Protein AF-A0A9X4KXX1-F1 (afdb_monomer_lite)

Secondary structure (DSSP, 8-state):
-HHHHHHHHHHHHHHHHHHHHHH-GGGS-HHHHHHHHHHTTT--S-HHHHHHHHHHHHHHHHHHHHHS-HHHHHHHHHHIIIIIHHHHHHTTSS-HHHHHHHHHHHHHHTT---HHHHHHHHHHHHHHHHHHHHHHHHHHHHHHHHHHHHHHHPEETTEETTGGGSGGGHHHHHHHTT-----------------

Radius of gyration: 22.32 Å; chains: 1; bounding box: 77×46×54 Å

pLDDT: mean 79.3, std 18.2, range [36.34, 95.75]

Sequence (195 aa):
MLRLVGLFITLTLPGFWVAVSTFNVDQIPFPLMATIVVSRIGLPISTAIEMFLMLFMFELFREAGVRLPRAVGQTVAVVGGIIVGDAAIRAGLTSPTMLVVSAVTYVTSFTLVNQTLLGSVNLLRFVVLLFSTALGMFGFFIGVFSILLYMVSLRSFGEPYLKPAAPYEARRARGAFLKFPYTDRRSKGSPKRGG

Structure (mmCIF, N/CA/C/O backbone):
data_AF-A0A9X4KXX1-F1
#
_entry.id   AF-A0A9X4KXX1-F1
#
loop_
_atom_site.group_PDB
_atom_site.id
_atom_site.type_symbol
_atom_site.label_atom_id
_atom_site.label_alt_id
_atom_site.label_comp_id
_atom_site.label_asym_id
_atom_site.label_entity_id
_atom_site.label_seq_id
_atom_site.pdbx_PDB_ins_code
_atom_site.Cartn_x
_atom_site.Cartn_y
_atom_site.Cartn_z
_atom_site.occupancy
_atom_site.B_iso_or_equiv
_atom_site.auth_seq_id
_atom_site.auth_comp_id
_atom_site.auth_asym_id
_atom_site.auth_atom_id
_atom_site.pdbx_PDB_model_num
ATOM 1 N N . MET A 1 1 ? -22.271 3.308 3.034 1.00 67.94 1 MET A N 1
ATOM 2 C CA . MET A 1 1 ? -21.854 2.759 1.724 1.00 67.94 1 MET A CA 1
ATOM 3 C C . MET A 1 1 ? -20.381 3.028 1.440 1.00 67.94 1 MET A C 1
ATOM 5 O O . MET A 1 1 ? -19.635 2.062 1.400 1.00 67.94 1 MET A O 1
ATOM 9 N N . LEU A 1 2 ? -19.927 4.290 1.377 1.00 77.12 2 LEU A N 1
ATOM 10 C CA . LEU A 1 2 ? -18.506 4.623 1.142 1.00 77.12 2 LEU A CA 1
ATOM 11 C C . LEU A 1 2 ? -17.524 3.923 2.099 1.00 77.12 2 LEU A C 1
ATOM 13 O O . LEU A 1 2 ? -16.498 3.433 1.655 1.00 77.12 2 LEU A O 1
ATOM 17 N N . ARG A 1 3 ? -17.870 3.787 3.388 1.00 81.12 3 ARG A N 1
ATOM 18 C CA . ARG A 1 3 ? -17.038 3.062 4.371 1.00 81.12 3 ARG A CA 1
ATOM 19 C C . ARG A 1 3 ? -16.870 1.569 4.061 1.00 81.12 3 ARG A C 1
ATOM 21 O O . ARG A 1 3 ? -15.806 1.022 4.303 1.00 81.12 3 ARG A O 1
ATOM 28 N N . LEU A 1 4 ? -17.912 0.912 3.541 1.00 80.50 4 LEU A N 1
ATOM 29 C CA . LEU A 1 4 ? -17.862 -0.518 3.206 1.00 80.50 4 LEU A CA 1
ATOM 30 C C . LEU A 1 4 ? -16.997 -0.745 1.961 1.00 80.50 4 LEU A C 1
ATOM 32 O O . LEU A 1 4 ? -16.163 -1.641 1.946 1.00 80.50 4 LEU A O 1
ATOM 36 N N . VAL A 1 5 ? -17.166 0.115 0.953 1.00 85.88 5 VAL A N 1
ATOM 37 C CA . VAL A 1 5 ? -16.338 0.109 -0.260 1.00 85.88 5 VAL A CA 1
ATOM 38 C C . VAL A 1 5 ? -14.881 0.415 0.087 1.00 85.88 5 VAL A C 1
ATOM 40 O O . VAL A 1 5 ? -13.990 -0.306 -0.344 1.00 85.88 5 VAL A O 1
ATOM 43 N N . GLY A 1 6 ? -14.638 1.427 0.926 1.00 88.06 6 GLY A N 1
ATOM 44 C CA . GLY A 1 6 ? -13.302 1.775 1.405 1.00 88.06 6 GLY A CA 1
ATOM 45 C C . GLY A 1 6 ? -12.625 0.617 2.136 1.00 88.06 6 GLY A C 1
ATOM 46 O O . GLY A 1 6 ? -11.490 0.292 1.812 1.00 88.06 6 GLY A O 1
ATOM 47 N N . LEU A 1 7 ? -13.342 -0.062 3.040 1.00 87.69 7 LEU A N 1
ATOM 48 C CA . LEU A 1 7 ? -12.848 -1.252 3.740 1.00 87.69 7 LEU A CA 1
ATOM 49 C C . LEU A 1 7 ? -12.494 -2.391 2.772 1.00 87.69 7 LEU A C 1
ATOM 51 O O . LEU A 1 7 ? -11.425 -2.984 2.899 1.00 87.69 7 LEU A O 1
ATOM 55 N N . PHE A 1 8 ? -13.351 -2.664 1.785 1.00 89.19 8 PHE A N 1
ATOM 56 C CA . PHE A 1 8 ? -13.090 -3.691 0.776 1.00 89.19 8 PHE A CA 1
ATOM 57 C C . PHE A 1 8 ? -11.840 -3.375 -0.056 1.00 89.19 8 PHE A C 1
ATOM 59 O O . PHE A 1 8 ? -10.965 -4.230 -0.195 1.00 89.19 8 PHE A O 1
ATOM 66 N N . ILE A 1 9 ? -11.717 -2.141 -0.558 1.00 92.38 9 ILE A N 1
ATOM 67 C CA . ILE A 1 9 ? -10.564 -1.702 -1.359 1.00 92.38 9 ILE A CA 1
ATOM 68 C C . ILE A 1 9 ? -9.280 -1.778 -0.530 1.00 92.38 9 ILE A C 1
ATOM 70 O O . ILE A 1 9 ? -8.305 -2.377 -0.963 1.00 92.38 9 ILE A O 1
ATOM 74 N N . THR A 1 10 ? -9.293 -1.233 0.685 1.00 93.00 10 THR A N 1
ATOM 75 C CA . THR A 1 10 ? -8.138 -1.234 1.591 1.00 93.00 10 THR A CA 1
ATOM 76 C C . THR A 1 10 ? -7.585 -2.640 1.851 1.00 93.00 10 THR A C 1
ATOM 78 O O . THR A 1 10 ? -6.370 -2.815 1.914 1.00 93.00 10 THR A O 1
ATOM 81 N N . LEU A 1 11 ? -8.457 -3.640 2.011 1.00 92.25 11 LEU A N 1
ATOM 82 C CA . LEU A 1 11 ? -8.054 -5.019 2.306 1.00 92.25 11 LEU A CA 1
ATOM 83 C C . LEU A 1 11 ? -7.547 -5.760 1.068 1.00 92.25 11 LEU A C 1
ATOM 85 O O . LEU A 1 11 ? -6.581 -6.514 1.156 1.00 92.25 11 LEU A O 1
ATOM 89 N N . THR A 1 12 ? -8.220 -5.578 -0.068 1.00 93.44 12 THR A N 1
ATOM 90 C CA . THR A 1 12 ? -8.039 -6.439 -1.244 1.00 93.44 12 THR A CA 1
ATOM 91 C C . THR A 1 12 ? -7.069 -5.867 -2.268 1.00 93.44 12 THR A C 1
ATOM 93 O O . THR A 1 12 ? -6.284 -6.621 -2.838 1.00 93.44 12 THR A O 1
ATOM 96 N N . LEU A 1 13 ? -7.072 -4.548 -2.474 1.00 95.25 13 LEU A N 1
ATOM 97 C CA . LEU A 1 13 ? -6.327 -3.889 -3.543 1.00 95.25 13 LEU A CA 1
ATOM 98 C C . LEU A 1 13 ? -4.816 -4.203 -3.556 1.00 95.25 13 LEU A C 1
ATOM 100 O O . LEU A 1 13 ? -4.315 -4.531 -4.630 1.00 95.25 13 LEU A O 1
ATOM 104 N N . PRO A 1 14 ? -4.073 -4.165 -2.430 1.00 95.50 14 PRO A N 1
ATOM 105 C CA . PRO A 1 14 ? -2.631 -4.405 -2.470 1.00 95.50 14 PRO A CA 1
ATOM 106 C C . PRO A 1 14 ? -2.284 -5.863 -2.792 1.00 95.50 14 PRO A C 1
ATOM 108 O O . PRO A 1 14 ? -1.388 -6.116 -3.595 1.00 95.50 14 PRO A O 1
ATOM 111 N N . GLY A 1 15 ? -3.007 -6.825 -2.207 1.00 94.75 15 GLY A N 1
ATOM 112 C CA . GLY A 1 15 ? -2.810 -8.246 -2.500 1.00 94.75 15 GLY A CA 1
ATOM 113 C C . GLY A 1 15 ? -3.200 -8.592 -3.936 1.00 94.75 15 GLY A C 1
ATOM 114 O O . GLY A 1 15 ? -2.441 -9.256 -4.637 1.00 94.75 15 GLY A O 1
ATOM 115 N N . PHE A 1 16 ? -4.334 -8.060 -4.401 1.00 94.81 16 PHE A N 1
ATOM 116 C CA . PHE A 1 16 ? -4.794 -8.220 -5.777 1.00 94.81 16 PHE A CA 1
ATOM 117 C C . PHE A 1 16 ? -3.778 -7.672 -6.779 1.00 94.81 16 PHE A C 1
ATOM 119 O O . PHE A 1 16 ? -3.419 -8.364 -7.727 1.00 94.81 16 PHE A O 1
ATOM 126 N N . TRP A 1 17 ? -3.269 -6.459 -6.547 1.00 93.94 17 TRP A N 1
ATOM 127 C CA . TRP A 1 17 ? -2.280 -5.850 -7.430 1.00 93.94 17 TRP A CA 1
ATOM 128 C C . TRP A 1 17 ? -1.032 -6.719 -7.567 1.00 93.94 17 TRP A C 1
ATOM 130 O O . TRP A 1 17 ? -0.663 -7.056 -8.687 1.00 93.94 17 TRP A O 1
ATOM 140 N N . VAL A 1 18 ? -0.434 -7.152 -6.449 1.00 94.69 18 VAL A N 1
ATOM 141 C CA . VAL A 1 18 ? 0.762 -8.013 -6.471 1.00 94.69 18 VAL A CA 1
ATOM 142 C C . VAL A 1 18 ? 0.484 -9.344 -7.171 1.00 94.69 18 VAL A C 1
ATOM 144 O O . VAL A 1 18 ? 1.319 -9.801 -7.955 1.00 94.69 18 VAL A O 1
ATOM 147 N N . ALA A 1 19 ? -0.681 -9.951 -6.929 1.00 93.94 19 ALA A N 1
ATOM 148 C CA . ALA A 1 19 ? -1.073 -11.209 -7.554 1.00 93.94 19 ALA A CA 1
ATOM 149 C C . ALA A 1 19 ? -1.215 -11.089 -9.081 1.00 93.94 19 ALA A C 1
ATOM 151 O O . ALA A 1 19 ? -0.713 -11.942 -9.816 1.00 93.94 19 ALA A O 1
ATOM 152 N N . VAL A 1 20 ? -1.859 -10.027 -9.568 1.00 92.19 20 VAL A N 1
ATOM 153 C CA . VAL A 1 20 ? -2.057 -9.804 -11.006 1.00 92.19 20 VAL A CA 1
ATOM 154 C C . VAL A 1 20 ? -0.749 -9.388 -11.673 1.00 92.19 20 VAL A C 1
ATOM 156 O O . VAL A 1 20 ? -0.330 -10.021 -12.636 1.00 92.19 20 VAL A O 1
ATOM 159 N N . SER A 1 21 ? -0.053 -8.384 -11.137 1.00 89.62 21 SER A N 1
ATOM 160 C CA . SER A 1 21 ? 1.145 -7.818 -11.767 1.00 89.62 21 SER A CA 1
ATOM 161 C C . SER A 1 21 ? 2.352 -8.759 -11.771 1.00 89.62 21 SER A C 1
ATOM 163 O O . SER A 1 21 ? 3.321 -8.488 -12.473 1.00 89.62 21 SER A O 1
ATOM 165 N N . THR A 1 22 ? 2.337 -9.810 -10.945 1.00 88.56 22 THR A N 1
ATOM 166 C CA . THR A 1 22 ? 3.457 -10.756 -10.814 1.00 88.56 22 THR A CA 1
ATOM 167 C C . THR A 1 22 ? 3.141 -12.121 -11.421 1.00 88.56 22 THR A C 1
ATOM 169 O O . THR A 1 22 ? 4.027 -12.724 -12.013 1.00 88.56 22 THR A O 1
ATOM 172 N N . PHE A 1 23 ? 1.900 -12.611 -11.302 1.00 87.50 23 PHE A N 1
ATOM 173 C CA . PHE A 1 23 ? 1.549 -13.975 -11.723 1.00 87.50 23 PHE A CA 1
ATOM 174 C C . PHE A 1 23 ? 0.563 -14.040 -12.894 1.00 87.50 23 PHE A C 1
ATOM 176 O O . PHE A 1 23 ? 0.517 -15.057 -13.572 1.00 87.50 23 PHE A O 1
ATOM 183 N N . ASN A 1 24 ? -0.263 -13.011 -13.110 1.00 86.50 24 ASN A N 1
ATOM 184 C CA . ASN A 1 24 ? -1.359 -13.043 -14.090 1.00 86.50 24 ASN A CA 1
ATOM 185 C C . ASN A 1 24 ? -1.405 -11.748 -14.912 1.00 86.50 24 ASN A C 1
ATOM 187 O O . ASN A 1 24 ? -2.434 -11.075 -14.984 1.00 86.50 24 ASN A O 1
ATOM 191 N N . VAL A 1 25 ? -0.273 -11.390 -15.517 1.00 82.62 25 VAL A N 1
ATOM 192 C CA . VAL A 1 25 ? -0.118 -10.120 -16.243 1.00 82.62 25 VAL A CA 1
ATOM 193 C C . VAL A 1 25 ? -1.040 -10.057 -17.468 1.00 82.62 25 VAL A C 1
ATOM 195 O O . VAL A 1 25 ? -1.577 -8.993 -17.771 1.00 82.62 25 VAL A O 1
ATOM 198 N N . ASP A 1 26 ? -1.329 -11.204 -18.090 1.00 81.62 26 ASP A N 1
ATOM 199 C CA . ASP A 1 26 ? -2.201 -11.324 -19.269 1.00 81.62 26 ASP A CA 1
ATOM 200 C C . ASP A 1 26 ? -3.668 -10.944 -19.008 1.00 81.62 26 ASP A C 1
ATOM 202 O O . ASP A 1 26 ? -4.436 -10.725 -19.942 1.00 81.62 26 ASP A O 1
ATOM 206 N N . GLN A 1 27 ? -4.081 -10.860 -17.739 1.00 84.12 27 GLN A N 1
ATOM 207 C CA . GLN A 1 27 ? -5.433 -10.435 -17.363 1.00 84.12 27 GLN A CA 1
ATOM 208 C C . GLN A 1 27 ? -5.603 -8.905 -17.416 1.00 84.12 27 GLN A C 1
ATOM 210 O O . GLN A 1 27 ? -6.722 -8.400 -17.308 1.00 84.12 27 GLN A O 1
ATOM 215 N N . ILE A 1 28 ? -4.508 -8.147 -17.556 1.00 83.75 28 ILE A N 1
ATOM 216 C CA . ILE A 1 28 ? -4.529 -6.685 -17.634 1.00 83.75 28 ILE A CA 1
ATOM 217 C C . ILE A 1 28 ? -4.726 -6.256 -19.098 1.00 83.75 28 ILE A C 1
ATOM 219 O O . ILE A 1 28 ? -4.026 -6.753 -19.980 1.00 83.75 28 ILE A O 1
ATOM 223 N N . PRO A 1 29 ? -5.608 -5.276 -19.389 1.00 87.56 29 PRO A N 1
ATOM 224 C CA . PRO A 1 29 ? -5.714 -4.698 -20.724 1.00 87.56 29 PRO A CA 1
ATOM 225 C C . PRO A 1 29 ? -4.354 -4.233 -21.257 1.00 87.56 29 PRO A C 1
ATOM 227 O O . PRO A 1 29 ? -3.626 -3.513 -20.569 1.00 87.56 29 PRO A O 1
ATOM 230 N N . PHE A 1 30 ? -4.043 -4.583 -22.507 1.00 85.25 30 PHE A N 1
ATOM 231 C CA . PHE A 1 30 ? -2.731 -4.342 -23.118 1.00 85.25 30 PHE A CA 1
ATOM 232 C C . PHE A 1 30 ? -2.192 -2.903 -22.954 1.00 85.25 30 PHE A C 1
ATOM 234 O O . PHE A 1 30 ? -1.022 -2.758 -22.592 1.00 85.25 30 PHE A O 1
ATOM 241 N N . PRO A 1 31 ? -2.999 -1.829 -23.116 1.00 86.94 31 PRO A N 1
ATOM 242 C CA . PRO A 1 31 ? -2.504 -0.464 -22.920 1.00 86.94 31 PRO A CA 1
ATOM 243 C C . PRO A 1 31 ? -2.005 -0.199 -21.492 1.00 86.94 31 PRO A C 1
ATOM 245 O O . PRO A 1 31 ? -0.972 0.439 -21.305 1.00 86.94 31 PRO A O 1
ATOM 248 N N . LEU A 1 32 ? -2.709 -0.723 -20.482 1.00 83.00 32 LEU A N 1
ATOM 249 C CA . LEU A 1 32 ? -2.334 -0.568 -19.074 1.00 83.00 32 LEU A CA 1
ATOM 250 C C . LEU A 1 32 ? -1.112 -1.416 -18.730 1.00 83.00 32 LEU A C 1
ATOM 252 O O . LEU A 1 32 ? -0.212 -0.948 -18.034 1.00 83.00 32 LEU A O 1
ATOM 256 N N . MET A 1 33 ? -1.058 -2.643 -19.250 1.00 85.94 33 MET A N 1
ATOM 257 C CA . MET A 1 33 ? 0.091 -3.527 -19.086 1.00 85.94 33 MET A CA 1
ATOM 258 C C . MET A 1 33 ? 1.371 -2.871 -19.617 1.00 85.94 33 MET A C 1
ATOM 260 O O . MET A 1 33 ? 2.379 -2.853 -18.915 1.00 85.94 33 MET A O 1
ATOM 264 N N . ALA A 1 34 ? 1.320 -2.270 -20.810 1.00 85.88 34 ALA A N 1
ATOM 265 C CA . ALA A 1 34 ? 2.462 -1.575 -21.399 1.00 85.88 34 ALA A CA 1
ATOM 266 C C . ALA A 1 34 ? 2.965 -0.432 -20.500 1.00 85.88 34 ALA A C 1
ATOM 268 O O . ALA A 1 34 ? 4.165 -0.332 -20.245 1.00 85.88 34 ALA A O 1
ATOM 269 N N . THR A 1 35 ? 2.062 0.389 -19.952 1.00 86.44 35 THR A N 1
ATOM 270 C CA . THR A 1 35 ? 2.433 1.448 -19.001 1.00 86.44 35 THR A CA 1
ATOM 271 C C . THR A 1 35 ? 3.079 0.885 -17.735 1.00 86.44 35 THR A C 1
ATOM 273 O O . THR A 1 35 ? 4.093 1.417 -17.286 1.00 86.44 35 THR A O 1
ATOM 276 N N . ILE A 1 36 ? 2.532 -0.197 -17.170 1.00 86.56 36 ILE A N 1
ATOM 277 C CA . ILE A 1 36 ? 3.088 -0.836 -15.970 1.00 86.56 36 ILE A CA 1
ATOM 278 C C . ILE A 1 36 ? 4.499 -1.347 -16.255 1.00 86.56 36 ILE A C 1
ATOM 280 O O . ILE A 1 36 ? 5.414 -1.012 -15.508 1.00 86.56 36 ILE A O 1
ATOM 284 N N . VAL A 1 37 ? 4.698 -2.092 -17.344 1.00 85.69 37 VAL A N 1
ATOM 285 C CA . VAL A 1 37 ? 6.009 -2.645 -17.711 1.00 85.69 37 VAL A CA 1
ATOM 286 C C . VAL A 1 37 ? 7.034 -1.530 -17.908 1.00 85.69 37 VAL A C 1
ATOM 288 O O . VAL A 1 37 ? 8.089 -1.573 -17.281 1.00 85.69 37 VAL A O 1
ATOM 291 N N . VAL A 1 38 ? 6.707 -0.491 -18.686 1.00 87.44 38 VAL A N 1
ATOM 292 C CA . VAL A 1 38 ? 7.603 0.658 -18.910 1.00 87.44 38 VAL A CA 1
ATOM 293 C C . VAL A 1 38 ? 7.946 1.363 -17.598 1.00 87.44 38 VAL A C 1
ATOM 295 O O . VAL A 1 38 ? 9.102 1.704 -17.369 1.00 87.44 38 VAL A O 1
ATOM 298 N N . SER A 1 39 ? 6.972 1.515 -16.697 1.00 86.81 39 SER A N 1
ATOM 299 C CA . SER A 1 39 ? 7.171 2.162 -15.393 1.00 86.81 39 SER A CA 1
ATOM 300 C C . SER A 1 39 ? 8.068 1.379 -14.427 1.00 86.81 39 SER A C 1
ATOM 302 O O . SER A 1 39 ? 8.438 1.910 -13.380 1.00 86.81 39 SER A O 1
ATOM 304 N N . ARG A 1 40 ? 8.398 0.123 -14.758 1.00 86.75 40 ARG A N 1
ATOM 305 C CA . ARG A 1 40 ? 9.220 -0.770 -13.933 1.00 86.75 40 ARG A CA 1
ATOM 306 C C . ARG A 1 40 ? 10.572 -1.116 -14.550 1.00 86.75 40 ARG A C 1
ATOM 308 O O . ARG A 1 40 ? 11.353 -1.831 -13.923 1.00 86.75 40 ARG A O 1
ATOM 315 N N . ILE A 1 41 ? 10.878 -0.610 -15.745 1.00 82.81 41 ILE A N 1
ATOM 316 C CA . ILE A 1 41 ? 12.192 -0.799 -16.369 1.00 82.81 41 ILE A CA 1
ATOM 317 C C . ILE A 1 41 ? 13.261 -0.171 -15.465 1.00 82.81 41 ILE A C 1
ATOM 319 O O . ILE A 1 41 ? 13.191 1.010 -15.140 1.00 82.81 41 ILE A O 1
ATOM 323 N N . GLY A 1 42 ? 14.254 -0.969 -15.068 1.00 80.62 42 GLY A N 1
ATOM 324 C CA . GLY A 1 42 ? 15.368 -0.516 -14.231 1.00 80.62 42 GLY A CA 1
ATOM 325 C C . GLY A 1 42 ? 15.135 -0.602 -12.719 1.00 80.62 42 GLY A C 1
ATOM 326 O O . GLY A 1 42 ? 16.035 -0.236 -11.968 1.00 80.62 42 GLY A O 1
ATOM 327 N N . LEU A 1 43 ? 13.985 -1.112 -12.255 1.00 88.62 43 LEU A N 1
ATOM 328 C CA . LEU A 1 43 ? 13.759 -1.361 -10.827 1.00 88.62 43 LEU A CA 1
ATOM 329 C C . LEU A 1 43 ? 14.382 -2.705 -10.401 1.00 88.62 43 LEU A C 1
ATOM 331 O O . LEU A 1 43 ? 13.998 -3.744 -10.940 1.00 88.62 43 LEU A O 1
ATOM 335 N N . PRO A 1 44 ? 15.300 -2.729 -9.415 1.00 84.25 44 PRO A N 1
ATOM 336 C CA . PRO A 1 44 ? 15.957 -3.961 -8.967 1.00 84.25 44 PRO A CA 1
ATOM 337 C C . PRO A 1 44 ? 15.105 -4.789 -7.986 1.00 84.25 44 PRO A C 1
ATOM 339 O O . PRO A 1 44 ? 15.484 -5.900 -7.622 1.00 84.25 44 PRO A O 1
ATOM 342 N N . ILE A 1 45 ? 13.972 -4.248 -7.525 1.00 88.38 45 ILE A N 1
ATOM 343 C CA . ILE A 1 45 ? 13.147 -4.809 -6.448 1.00 88.38 45 ILE A CA 1
ATOM 344 C C . ILE A 1 45 ? 11.923 -5.542 -7.024 1.00 88.38 45 ILE A C 1
ATOM 346 O O . ILE A 1 45 ? 11.298 -5.095 -7.985 1.00 88.38 45 ILE A O 1
ATOM 350 N N . SER A 1 46 ? 11.544 -6.670 -6.413 1.00 91.62 46 SER A N 1
ATOM 351 C CA . SER A 1 46 ? 10.340 -7.420 -6.797 1.00 91.62 46 SER A CA 1
ATOM 352 C C . SER A 1 46 ? 9.049 -6.677 -6.428 1.00 91.62 46 SER A C 1
ATOM 354 O O . SER A 1 46 ? 9.004 -5.922 -5.457 1.00 91.62 46 SER A O 1
ATOM 356 N N . THR A 1 47 ? 7.952 -6.934 -7.153 1.00 91.62 47 THR A N 1
ATOM 357 C CA . THR A 1 47 ? 6.658 -6.253 -6.915 1.00 91.62 47 THR A CA 1
ATOM 358 C C . THR A 1 47 ? 6.144 -6.425 -5.492 1.00 91.62 47 THR A C 1
ATOM 360 O O . THR A 1 47 ? 5.515 -5.532 -4.932 1.00 91.62 47 THR A O 1
ATOM 363 N N . ALA A 1 48 ? 6.396 -7.592 -4.901 1.00 93.38 48 ALA A N 1
ATOM 364 C CA . ALA A 1 48 ? 5.970 -7.877 -3.544 1.00 93.38 48 ALA A CA 1
ATOM 365 C C . ALA A 1 48 ? 6.708 -6.992 -2.535 1.00 93.38 48 ALA A C 1
ATOM 367 O O . ALA A 1 48 ? 6.065 -6.318 -1.734 1.00 93.38 48 ALA A O 1
ATOM 368 N N . ILE A 1 49 ? 8.043 -6.947 -2.607 1.00 93.69 49 ILE A N 1
ATOM 369 C CA . ILE A 1 49 ? 8.865 -6.133 -1.699 1.00 93.69 49 ILE A CA 1
ATOM 370 C C . ILE A 1 49 ? 8.540 -4.647 -1.880 1.00 93.69 49 ILE A C 1
ATOM 372 O O . ILE A 1 49 ? 8.396 -3.932 -0.892 1.00 93.69 49 ILE A O 1
ATOM 376 N N . GLU A 1 50 ? 8.336 -4.208 -3.122 1.00 93.75 50 GLU A N 1
ATOM 377 C CA . GLU A 1 50 ? 7.886 -2.854 -3.452 1.00 93.75 50 GLU A CA 1
ATOM 378 C C . GLU A 1 50 ? 6.557 -2.507 -2.741 1.00 93.75 50 GLU A C 1
ATOM 380 O O . GLU A 1 50 ? 6.423 -1.428 -2.164 1.00 93.75 50 GLU A O 1
ATOM 385 N N . MET A 1 51 ? 5.599 -3.447 -2.678 1.00 95.25 51 MET A N 1
ATOM 386 C CA . MET A 1 51 ? 4.328 -3.254 -1.957 1.00 95.25 51 MET A CA 1
ATOM 387 C C . MET A 1 51 ? 4.526 -3.128 -0.457 1.00 95.25 51 MET A C 1
ATOM 389 O O . MET A 1 51 ? 3.958 -2.231 0.165 1.00 95.25 51 MET A O 1
ATOM 393 N N . PHE A 1 52 ? 5.311 -4.030 0.133 1.00 95.12 52 PHE A N 1
ATOM 394 C CA . PHE A 1 52 ? 5.593 -3.992 1.564 1.00 95.12 52 PHE A CA 1
ATOM 395 C C . PHE A 1 52 ? 6.279 -2.682 1.951 1.00 95.12 52 PHE A C 1
ATOM 397 O O . PHE A 1 52 ? 5.864 -2.052 2.923 1.00 95.12 52 PHE A O 1
ATOM 404 N N . LEU A 1 53 ? 7.263 -2.241 1.162 1.00 93.88 53 LEU A N 1
ATOM 40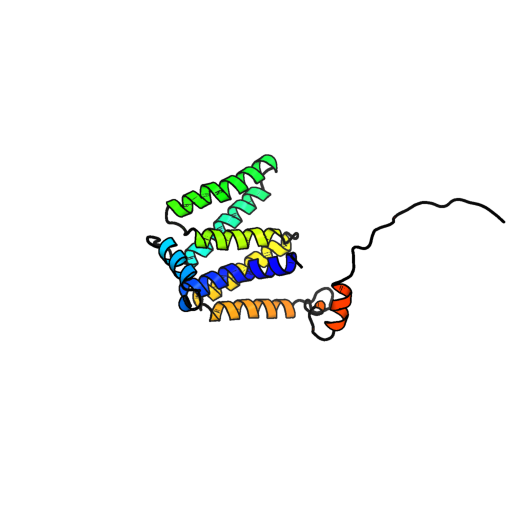5 C CA . LEU A 1 53 ? 7.960 -0.975 1.364 1.00 93.88 53 LEU A CA 1
ATOM 406 C C . LEU A 1 53 ? 6.986 0.208 1.331 1.00 93.88 53 LEU A C 1
ATOM 408 O O . LEU A 1 53 ? 6.967 1.010 2.264 1.00 93.88 53 LEU A O 1
ATOM 412 N N . MET A 1 54 ? 6.146 0.302 0.297 1.00 93.38 54 MET A N 1
ATOM 413 C CA . MET A 1 54 ? 5.220 1.426 0.150 1.00 93.38 54 MET A CA 1
ATOM 414 C C . MET A 1 54 ? 4.137 1.446 1.229 1.00 93.38 54 MET A C 1
ATOM 416 O O . MET A 1 54 ? 3.849 2.504 1.790 1.00 93.38 54 MET A O 1
ATOM 420 N N . LEU A 1 55 ? 3.560 0.292 1.576 1.00 93.81 55 LEU A N 1
ATOM 421 C CA . LEU A 1 55 ? 2.596 0.208 2.677 1.00 93.81 55 LEU A CA 1
ATOM 422 C C . LEU A 1 55 ? 3.232 0.596 4.015 1.00 93.81 55 LEU A C 1
ATOM 424 O O . LEU A 1 55 ? 2.599 1.295 4.804 1.00 93.81 55 LEU A O 1
ATOM 428 N N . PHE A 1 56 ? 4.478 0.184 4.254 1.00 93.00 56 PHE A N 1
ATOM 429 C CA . PHE A 1 56 ? 5.220 0.559 5.452 1.00 93.00 56 PHE A CA 1
ATOM 430 C C . PHE A 1 56 ? 5.505 2.067 5.506 1.00 93.00 56 PHE A C 1
ATOM 432 O O . PHE A 1 56 ? 5.265 2.694 6.535 1.00 93.00 56 PHE A O 1
ATOM 439 N N . MET A 1 57 ? 5.943 2.671 4.396 1.00 91.50 57 MET A N 1
ATOM 440 C CA . MET A 1 57 ? 6.176 4.119 4.301 1.00 91.50 57 MET A CA 1
ATOM 441 C C . MET A 1 57 ? 4.910 4.928 4.606 1.00 91.50 57 MET A C 1
ATOM 443 O O . MET A 1 57 ? 4.949 5.852 5.419 1.00 91.50 57 MET A O 1
ATOM 447 N N . PHE A 1 58 ? 3.768 4.563 4.017 1.00 91.50 58 PHE A N 1
ATOM 448 C CA . PHE A 1 58 ? 2.515 5.266 4.295 1.00 91.50 58 PHE A CA 1
ATOM 449 C C . PHE A 1 58 ? 2.034 5.093 5.742 1.00 91.50 58 PHE A C 1
ATOM 451 O O . PHE A 1 58 ? 1.514 6.046 6.327 1.00 91.50 58 PHE A O 1
ATOM 458 N N . GLU A 1 59 ? 2.240 3.918 6.346 1.00 90.44 59 GLU A N 1
ATOM 459 C CA . GLU A 1 59 ? 1.932 3.700 7.763 1.00 90.44 59 GLU A CA 1
ATOM 460 C C . GLU A 1 59 ? 2.814 4.553 8.675 1.00 90.44 59 GLU A C 1
ATOM 462 O O . GLU A 1 59 ? 2.304 5.181 9.603 1.00 90.44 59 GLU A O 1
ATOM 467 N N . LEU A 1 60 ? 4.104 4.670 8.354 1.00 89.94 60 LEU A N 1
ATOM 468 C CA . LEU A 1 60 ? 5.028 5.541 9.072 1.00 89.94 60 LEU A CA 1
ATOM 469 C C . LEU A 1 60 ? 4.579 7.008 9.008 1.00 89.94 60 LEU A C 1
ATOM 471 O O . LEU A 1 60 ? 4.555 7.691 10.033 1.00 89.94 60 LEU A O 1
ATOM 475 N N . PHE A 1 61 ? 4.173 7.490 7.829 1.00 89.06 61 PHE A N 1
ATOM 476 C CA . PHE A 1 61 ? 3.675 8.860 7.672 1.00 89.06 61 PHE A CA 1
ATOM 477 C C . PHE A 1 61 ? 2.399 9.115 8.462 1.00 89.06 61 PHE A C 1
ATOM 479 O O . PHE A 1 61 ? 2.263 10.173 9.081 1.00 89.06 61 PHE A O 1
ATOM 486 N N . ARG A 1 62 ? 1.470 8.157 8.485 1.00 86.50 62 ARG A N 1
ATOM 487 C CA . ARG A 1 62 ? 0.264 8.287 9.303 1.00 86.50 62 ARG A CA 1
ATOM 488 C C . ARG A 1 62 ? 0.594 8.319 10.783 1.00 86.50 62 ARG A C 1
ATOM 490 O O . ARG A 1 62 ? 0.082 9.187 11.484 1.00 86.50 62 ARG A O 1
ATOM 497 N N . GLU A 1 63 ? 1.412 7.389 11.255 1.00 87.38 63 GLU A N 1
ATOM 498 C CA . GLU A 1 63 ? 1.753 7.284 12.671 1.00 87.38 63 GLU A CA 1
ATOM 499 C C . GLU A 1 63 ? 2.482 8.550 13.149 1.00 87.38 63 GLU A C 1
ATOM 501 O O . GLU A 1 63 ? 2.147 9.106 14.196 1.00 87.38 63 GLU A O 1
ATOM 506 N N . ALA A 1 64 ? 3.400 9.080 12.334 1.00 87.81 64 ALA A N 1
ATOM 507 C CA . ALA A 1 64 ? 4.034 10.373 12.578 1.00 87.81 64 ALA A CA 1
ATOM 508 C C . ALA A 1 64 ? 3.007 11.520 12.599 1.00 87.81 64 ALA A C 1
ATOM 510 O O . ALA A 1 64 ? 3.014 12.346 13.512 1.00 87.81 64 ALA A O 1
ATOM 511 N N . GLY A 1 65 ? 2.084 11.551 11.633 1.00 85.94 65 GLY A N 1
ATOM 512 C CA . GLY A 1 65 ? 1.050 12.581 11.530 1.00 85.94 65 GLY A CA 1
ATOM 513 C C . GL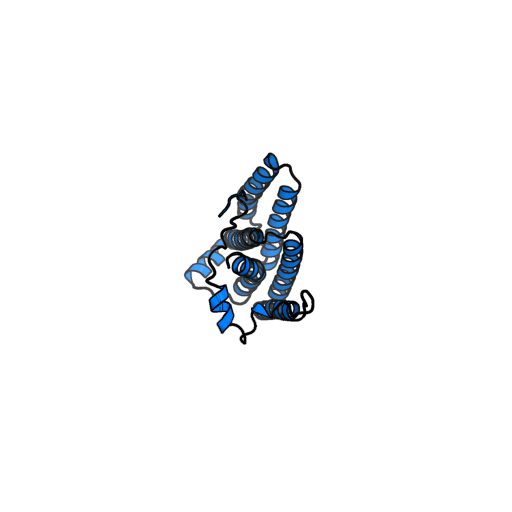Y A 1 65 ? 0.073 12.602 12.710 1.00 85.94 65 GLY A C 1
ATOM 514 O O . GLY A 1 65 ? -0.349 13.678 13.127 1.00 85.94 65 GLY A O 1
ATOM 515 N N . VAL A 1 66 ? -0.263 11.436 13.274 1.00 84.94 66 VAL A N 1
ATOM 516 C CA . VAL A 1 66 ? -1.158 11.312 14.441 1.00 84.94 66 VAL A CA 1
ATOM 517 C C . VAL A 1 66 ? -0.458 11.702 15.747 1.00 84.94 66 VAL A C 1
ATOM 519 O O . VAL A 1 66 ? -1.112 12.206 16.659 1.00 84.94 66 VAL A O 1
ATOM 522 N N . ARG A 1 67 ? 0.860 11.492 15.850 1.00 87.88 67 ARG A N 1
ATOM 523 C CA . ARG A 1 67 ? 1.648 11.808 17.057 1.00 87.88 67 ARG A CA 1
ATOM 524 C C . ARG A 1 67 ? 2.060 13.274 17.165 1.00 87.88 67 ARG A C 1
ATOM 526 O O . ARG A 1 67 ? 2.362 13.739 18.262 1.00 87.88 67 ARG A O 1
ATOM 533 N N . LEU A 1 68 ? 2.096 13.998 16.051 1.00 90.44 68 LEU A N 1
ATOM 534 C CA . LEU A 1 68 ? 2.501 15.401 16.013 1.00 90.44 68 LEU A CA 1
ATOM 535 C C . LEU A 1 68 ? 1.316 16.358 16.251 1.00 90.44 68 LEU A C 1
ATOM 537 O O . LEU A 1 68 ? 0.172 16.036 15.921 1.00 90.44 68 LEU A O 1
ATOM 541 N N . PRO A 1 69 ? 1.564 17.581 16.763 1.00 88.88 69 PRO A N 1
ATOM 542 C CA . PRO A 1 69 ? 0.547 18.629 16.821 1.00 88.88 69 PRO A CA 1
ATOM 543 C C . PRO A 1 69 ? -0.033 18.919 15.430 1.00 88.88 69 PRO A C 1
ATOM 545 O O . PRO A 1 69 ? 0.706 18.914 14.445 1.00 88.88 69 PRO A O 1
ATOM 548 N N . ARG A 1 70 ? -1.335 19.238 15.337 1.00 83.50 70 ARG A N 1
ATOM 549 C CA . ARG A 1 70 ? -2.064 19.373 14.053 1.00 83.50 70 ARG A CA 1
ATOM 550 C C . ARG A 1 70 ? -1.350 20.233 12.998 1.00 83.50 70 ARG A C 1
ATOM 552 O O . ARG A 1 70 ? -1.337 19.850 11.834 1.00 83.50 70 ARG A O 1
ATOM 559 N N . ALA A 1 71 ? -0.736 21.347 13.404 1.00 82.94 71 ALA A N 1
ATOM 560 C CA . ALA A 1 71 ? -0.015 22.255 12.503 1.00 82.94 71 ALA A CA 1
ATOM 561 C C . ALA A 1 71 ? 1.206 21.603 11.821 1.00 82.94 71 ALA A C 1
ATOM 563 O O . ALA A 1 71 ? 1.532 21.924 10.681 1.00 82.94 71 ALA A O 1
ATOM 564 N N . VAL A 1 72 ? 1.867 20.663 12.500 1.00 86.50 72 VAL A N 1
ATOM 565 C CA . VAL A 1 72 ? 3.052 19.960 11.989 1.00 86.50 72 VAL A CA 1
ATOM 566 C C . VAL A 1 72 ? 2.658 18.627 11.351 1.00 86.50 72 VAL A C 1
ATOM 568 O O . VAL A 1 72 ? 3.188 18.274 10.302 1.00 86.50 72 VAL A O 1
ATOM 571 N N . GLY A 1 73 ? 1.681 17.915 11.924 1.00 85.75 73 GLY A N 1
ATOM 572 C CA . GLY A 1 73 ? 1.226 16.613 11.428 1.00 85.75 73 GLY A CA 1
ATOM 573 C C . GLY A 1 73 ? 0.681 16.660 9.998 1.00 85.75 73 GLY A C 1
ATOM 574 O O . GLY A 1 73 ? 1.007 15.789 9.193 1.00 85.75 73 GLY A O 1
ATOM 575 N N . GLN A 1 74 ? -0.077 17.706 9.640 1.00 85.88 74 GLN A N 1
ATOM 576 C CA . GLN A 1 74 ? -0.557 17.888 8.264 1.00 85.88 74 GLN A CA 1
ATOM 577 C C . GLN A 1 74 ? 0.600 18.141 7.288 1.00 85.88 74 GLN A C 1
ATOM 579 O O . GLN A 1 74 ? 0.635 17.553 6.209 1.00 85.88 74 GLN A O 1
ATOM 584 N N . THR A 1 75 ? 1.568 18.971 7.680 1.00 88.19 75 THR A N 1
ATOM 585 C CA . THR A 1 75 ? 2.751 19.275 6.865 1.00 88.19 75 THR A CA 1
ATOM 586 C C . THR A 1 75 ? 3.586 18.022 6.621 1.00 88.19 75 THR A C 1
ATOM 588 O O . THR A 1 75 ? 3.932 17.741 5.478 1.00 88.19 75 THR A O 1
ATOM 591 N N . VAL A 1 76 ? 3.843 17.218 7.658 1.00 86.75 76 VAL A N 1
ATOM 592 C CA . VAL A 1 76 ? 4.588 15.955 7.536 1.00 86.75 76 VAL A CA 1
ATOM 593 C C . VAL A 1 76 ? 3.873 14.963 6.622 1.00 86.75 76 VAL A C 1
ATOM 595 O O . VAL A 1 76 ? 4.527 14.334 5.797 1.00 86.75 76 VAL A O 1
ATOM 598 N N . ALA A 1 77 ? 2.545 14.851 6.703 1.00 84.06 77 ALA A N 1
ATOM 599 C CA . ALA A 1 77 ? 1.787 13.959 5.827 1.00 84.06 77 ALA A CA 1
ATOM 600 C C . ALA A 1 77 ? 1.857 14.385 4.347 1.00 84.06 77 ALA A C 1
ATOM 602 O O . ALA A 1 77 ? 2.042 13.539 3.473 1.00 84.06 77 ALA A O 1
ATOM 603 N N . VAL A 1 78 ? 1.744 15.688 4.056 1.00 87.38 78 VAL A N 1
ATOM 604 C CA . VAL A 1 78 ? 1.803 16.215 2.679 1.00 87.38 78 VAL A CA 1
ATOM 605 C C . VAL A 1 78 ? 3.220 16.124 2.109 1.00 87.38 78 VAL A C 1
ATOM 607 O O . VAL A 1 78 ? 3.409 15.624 1.000 1.00 87.38 78 VAL A O 1
ATOM 610 N N . VAL A 1 79 ? 4.220 16.565 2.877 1.00 87.50 79 VAL A N 1
ATOM 611 C CA . VAL A 1 79 ? 5.638 16.505 2.493 1.00 87.50 79 VAL A CA 1
ATOM 612 C C . VAL A 1 79 ? 6.087 15.055 2.33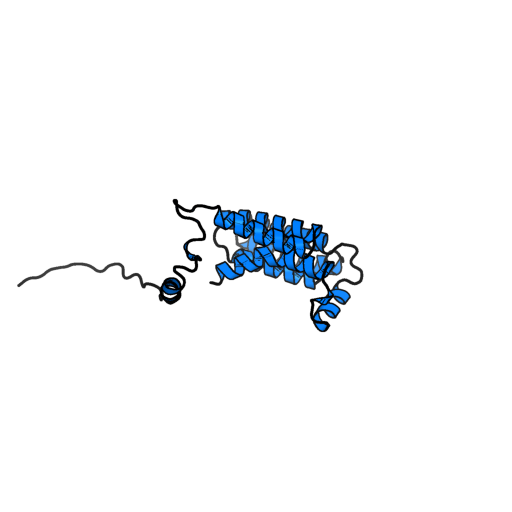3 1.00 87.50 79 VAL A C 1
ATOM 614 O O . VAL A 1 79 ? 6.699 14.718 1.325 1.00 87.50 79 VAL A O 1
ATOM 617 N N . GLY A 1 80 ? 5.730 14.177 3.271 1.00 85.69 80 GLY A N 1
ATOM 618 C CA . GLY A 1 80 ? 6.016 12.745 3.192 1.00 85.69 80 GLY A CA 1
ATOM 619 C C . GLY A 1 80 ? 5.394 12.104 1.954 1.00 85.69 80 GLY A C 1
ATOM 620 O O . GLY A 1 80 ? 6.086 11.453 1.181 1.00 85.69 80 GLY A O 1
ATOM 621 N N . GLY A 1 81 ? 4.107 12.349 1.700 1.00 84.75 81 GLY A N 1
ATOM 622 C CA . GLY A 1 81 ? 3.415 11.757 0.555 1.00 84.75 81 GLY A CA 1
ATOM 623 C C . GLY A 1 81 ? 3.976 12.184 -0.805 1.00 84.75 81 GLY A C 1
ATOM 624 O O . GLY A 1 81 ? 4.166 11.337 -1.674 1.00 84.75 81 GLY A O 1
ATOM 625 N N . ILE A 1 82 ? 4.248 13.480 -0.998 1.00 88.62 82 ILE A N 1
ATOM 626 C CA . ILE A 1 82 ? 4.663 14.012 -2.306 1.00 88.62 82 ILE A CA 1
ATOM 627 C C . ILE A 1 82 ? 6.182 13.954 -2.479 1.00 88.62 82 ILE A C 1
ATOM 629 O O . ILE A 1 82 ? 6.658 13.415 -3.473 1.00 88.62 82 ILE A O 1
ATOM 633 N N . ILE A 1 83 ? 6.954 14.494 -1.530 1.00 89.44 83 ILE A N 1
ATOM 634 C CA . ILE A 1 83 ? 8.407 14.645 -1.694 1.00 89.44 83 ILE A CA 1
ATOM 635 C C . ILE A 1 83 ? 9.105 13.297 -1.536 1.00 89.44 83 ILE A C 1
ATOM 637 O O . ILE A 1 83 ? 9.922 12.935 -2.379 1.00 89.44 83 ILE A O 1
ATOM 641 N N . VAL A 1 84 ? 8.774 12.525 -0.495 1.00 89.81 84 VAL A N 1
ATOM 642 C CA . VAL A 1 84 ? 9.388 11.197 -0.313 1.00 89.81 84 VAL A CA 1
ATOM 643 C C . VAL A 1 84 ? 8.874 10.220 -1.368 1.00 89.81 84 VAL A C 1
ATOM 645 O O . VAL A 1 84 ? 9.649 9.409 -1.862 1.00 89.81 84 VAL A O 1
ATOM 648 N N . GLY A 1 85 ? 7.604 10.335 -1.770 1.00 90.94 85 GLY A N 1
ATOM 649 C CA . GLY A 1 85 ? 7.041 9.558 -2.874 1.00 90.94 85 GLY A CA 1
ATOM 650 C C . GLY A 1 85 ? 7.774 9.779 -4.203 1.00 90.94 85 GLY A C 1
ATOM 651 O O . GLY A 1 85 ? 8.210 8.814 -4.829 1.00 90.94 85 GLY A O 1
ATOM 652 N N . ASP A 1 86 ? 7.968 11.039 -4.610 1.00 92.44 86 ASP A N 1
ATOM 653 C CA . ASP A 1 86 ? 8.711 11.383 -5.833 1.00 92.44 86 ASP A CA 1
ATOM 654 C C . ASP A 1 86 ? 10.183 10.957 -5.739 1.00 92.44 86 ASP A C 1
ATOM 656 O O . ASP A 1 86 ? 10.726 10.357 -6.668 1.00 92.44 86 ASP A O 1
ATOM 660 N N . ALA A 1 87 ? 10.820 11.183 -4.586 1.00 91.56 87 ALA A N 1
ATOM 661 C CA . ALA A 1 87 ? 12.190 10.745 -4.348 1.00 91.56 87 ALA A CA 1
ATOM 662 C C . ALA A 1 87 ? 12.334 9.217 -4.437 1.00 91.56 87 ALA A C 1
ATOM 664 O O . ALA A 1 87 ? 13.290 8.739 -5.042 1.00 91.56 87 ALA A O 1
ATOM 665 N N . ALA A 1 88 ? 11.384 8.445 -3.897 1.00 90.75 88 ALA A N 1
ATOM 666 C CA . ALA A 1 88 ? 11.395 6.984 -3.969 1.00 90.75 88 ALA A CA 1
ATOM 667 C C . ALA A 1 88 ? 11.270 6.474 -5.413 1.00 90.75 88 ALA A C 1
ATOM 669 O O . ALA A 1 88 ? 11.933 5.500 -5.775 1.00 90.75 88 ALA A O 1
ATOM 670 N N . ILE A 1 89 ? 10.473 7.153 -6.248 1.00 92.19 89 ILE A N 1
ATOM 671 C CA . ILE A 1 89 ? 10.376 6.848 -7.682 1.00 92.19 89 ILE A CA 1
ATOM 672 C C . ILE A 1 89 ? 11.704 7.148 -8.383 1.00 92.19 89 ILE A C 1
ATOM 674 O O . ILE A 1 89 ? 12.246 6.287 -9.072 1.00 92.19 89 ILE A O 1
ATOM 678 N N . ARG A 1 90 ? 12.268 8.346 -8.187 1.00 90.69 90 ARG A N 1
ATOM 679 C CA . ARG A 1 90 ? 13.531 8.750 -8.835 1.00 90.69 90 ARG A CA 1
ATOM 680 C C . ARG A 1 90 ? 14.732 7.922 -8.386 1.00 90.69 90 ARG A C 1
ATOM 682 O O . ARG A 1 90 ? 15.635 7.688 -9.180 1.00 90.69 90 ARG A O 1
ATOM 689 N N . ALA A 1 91 ? 14.740 7.482 -7.130 1.00 89.12 91 ALA A N 1
ATOM 690 C CA . ALA A 1 91 ? 15.763 6.598 -6.582 1.00 89.12 91 ALA A CA 1
ATOM 691 C C . ALA A 1 91 ? 15.637 5.148 -7.083 1.00 89.12 91 ALA A C 1
ATOM 693 O O . ALA A 1 91 ? 16.482 4.321 -6.750 1.00 89.12 91 ALA A O 1
ATOM 694 N N . GLY A 1 92 ? 14.588 4.818 -7.846 1.00 87.81 92 GLY A N 1
ATOM 695 C CA . GLY A 1 92 ? 14.347 3.462 -8.333 1.00 87.81 92 GLY A CA 1
ATOM 696 C C . GLY A 1 92 ? 13.949 2.477 -7.230 1.00 87.81 92 GLY A C 1
ATOM 697 O O . GLY A 1 92 ? 14.139 1.272 -7.387 1.00 87.81 92 GLY A O 1
ATOM 698 N N . LEU A 1 93 ? 13.413 2.967 -6.105 1.00 89.44 93 LEU A N 1
ATOM 699 C CA . LEU A 1 93 ? 12.917 2.120 -5.013 1.00 89.44 93 LEU A CA 1
ATOM 700 C C . LEU A 1 93 ? 11.492 1.617 -5.272 1.00 89.44 93 LEU A C 1
ATOM 702 O O . LEU A 1 93 ? 11.108 0.565 -4.767 1.00 89.44 93 LEU A O 1
ATOM 706 N N . THR A 1 94 ? 10.704 2.373 -6.038 1.00 92.06 94 THR A N 1
ATOM 707 C CA . THR A 1 94 ? 9.317 2.043 -6.383 1.00 92.06 94 THR A CA 1
ATOM 708 C C . THR A 1 94 ? 8.952 2.607 -7.755 1.00 92.06 94 THR A C 1
ATOM 710 O O . THR A 1 94 ? 9.576 3.539 -8.251 1.00 92.06 94 THR A O 1
ATOM 713 N N . SER A 1 95 ? 7.900 2.072 -8.357 1.00 92.81 95 SER A N 1
ATOM 714 C CA . SER A 1 95 ? 7.288 2.566 -9.586 1.00 92.81 95 SER A CA 1
ATOM 715 C C . SER A 1 95 ? 6.145 3.552 -9.303 1.00 92.81 95 SER A C 1
ATOM 717 O O . SER A 1 95 ? 5.483 3.466 -8.259 1.00 92.81 95 SER A O 1
ATOM 719 N N . PRO A 1 96 ? 5.834 4.450 -10.258 1.00 91.44 96 PRO A N 1
ATOM 720 C CA . PRO A 1 96 ? 4.662 5.321 -10.183 1.00 91.44 96 PRO A CA 1
ATOM 721 C C . PRO A 1 96 ? 3.341 4.560 -10.021 1.00 91.44 96 PRO A C 1
ATOM 723 O O . PRO A 1 96 ? 2.476 4.971 -9.250 1.00 91.44 96 PRO A O 1
ATOM 726 N N . THR A 1 97 ? 3.180 3.434 -10.723 1.00 92.06 97 THR A N 1
ATOM 727 C CA . THR A 1 97 ? 1.945 2.634 -10.668 1.00 92.06 97 THR A CA 1
ATOM 728 C C . THR A 1 97 ? 1.734 2.044 -9.276 1.00 92.06 97 THR A C 1
ATOM 730 O O . THR A 1 97 ? 0.627 2.100 -8.738 1.00 92.06 97 THR A O 1
ATOM 733 N N . MET A 1 98 ? 2.810 1.585 -8.637 1.00 93.06 98 MET A N 1
ATOM 734 C CA . MET A 1 98 ? 2.768 1.076 -7.273 1.00 93.06 98 MET A CA 1
ATOM 735 C C . MET A 1 98 ? 2.461 2.146 -6.230 1.00 93.06 98 MET A C 1
ATOM 737 O O . MET A 1 98 ? 1.699 1.897 -5.288 1.00 93.06 98 MET A O 1
ATOM 741 N N . LEU A 1 99 ? 3.008 3.351 -6.410 1.00 92.75 99 LEU A N 1
ATOM 742 C CA . LEU A 1 99 ? 2.705 4.491 -5.550 1.00 92.75 99 LEU A CA 1
ATOM 743 C C . LEU A 1 99 ? 1.209 4.813 -5.601 1.00 92.75 99 LEU A C 1
ATOM 745 O O . LEU A 1 99 ? 0.580 4.948 -4.556 1.00 92.75 99 LEU A O 1
ATOM 749 N N . VAL A 1 100 ? 0.606 4.849 -6.791 1.00 92.56 100 VAL A N 1
ATOM 750 C CA . VAL A 1 100 ? -0.838 5.098 -6.936 1.00 92.56 100 VAL A CA 1
ATOM 751 C C . VAL A 1 100 ? -1.664 4.038 -6.203 1.00 92.56 100 VAL A C 1
ATOM 753 O O . VAL A 1 100 ? -2.558 4.382 -5.430 1.00 92.56 100 VAL A O 1
ATOM 756 N N . VAL A 1 101 ? -1.359 2.753 -6.396 1.00 94.75 101 VAL A N 1
ATOM 757 C CA . VAL A 1 101 ? -2.103 1.647 -5.767 1.00 94.75 101 VAL A CA 1
ATOM 758 C C . VAL A 1 101 ? -2.011 1.718 -4.241 1.00 94.75 101 VAL A C 1
ATOM 760 O O . VAL A 1 101 ? -3.024 1.623 -3.539 1.00 94.75 101 VAL A O 1
ATOM 763 N N . SER A 1 102 ? -0.806 1.921 -3.711 1.00 94.62 102 SER A N 1
ATOM 764 C CA . SER A 1 102 ? -0.575 2.034 -2.268 1.00 94.62 102 SER A CA 1
ATOM 765 C C . SER A 1 102 ? -1.221 3.294 -1.680 1.00 94.62 102 SER A C 1
ATOM 767 O O . SER A 1 102 ? -1.893 3.195 -0.653 1.00 94.62 102 SER A O 1
ATOM 769 N N . ALA A 1 103 ? -1.151 4.439 -2.366 1.00 92.81 103 ALA A N 1
ATOM 770 C CA . ALA A 1 103 ? -1.814 5.677 -1.959 1.00 92.81 103 ALA A CA 1
ATOM 771 C C . ALA A 1 103 ? -3.343 5.531 -1.914 1.00 92.81 103 ALA A C 1
ATOM 773 O O . ALA A 1 103 ? -3.962 5.907 -0.921 1.00 92.81 103 ALA A O 1
ATOM 774 N N . VAL A 1 104 ? -3.970 4.929 -2.932 1.00 94.62 104 VAL A N 1
ATOM 775 C CA . VAL A 1 104 ? -5.424 4.663 -2.939 1.00 94.62 104 VAL A CA 1
ATOM 776 C C . VAL A 1 104 ? -5.812 3.729 -1.793 1.00 94.62 104 VAL A C 1
ATOM 778 O O . VAL A 1 104 ? -6.789 3.978 -1.078 1.00 94.62 104 VAL A O 1
ATOM 781 N N . THR A 1 105 ? -5.024 2.677 -1.568 1.00 94.62 105 THR A N 1
ATOM 782 C CA . THR A 1 105 ? -5.219 1.770 -0.431 1.00 94.62 105 THR A CA 1
ATOM 783 C C . THR A 1 105 ? -5.158 2.543 0.889 1.00 94.62 105 THR A C 1
ATOM 785 O O . THR A 1 105 ? -5.979 2.341 1.779 1.00 94.62 105 THR A O 1
ATOM 788 N N . TYR A 1 106 ? -4.227 3.482 1.021 1.00 90.94 106 TYR A N 1
ATOM 789 C CA . TYR A 1 106 ? -4.065 4.248 2.247 1.00 90.94 106 TYR A CA 1
ATOM 790 C C . TYR A 1 106 ? -5.163 5.299 2.463 1.00 90.94 106 TYR A C 1
ATOM 792 O O . TYR A 1 106 ? -5.729 5.405 3.551 1.00 90.94 106 TYR A O 1
ATOM 800 N N . VAL A 1 107 ? -5.546 6.021 1.409 1.00 90.81 107 VAL A N 1
ATOM 801 C CA . VAL A 1 107 ? -6.626 7.018 1.438 1.00 90.81 107 VAL A CA 1
ATOM 802 C C . VAL A 1 107 ? -7.969 6.368 1.764 1.00 90.81 107 VAL A C 1
ATOM 804 O O . VAL A 1 107 ? -8.732 6.887 2.580 1.00 90.81 107 VAL A O 1
ATOM 807 N N . THR A 1 108 ? -8.258 5.200 1.183 1.00 91.50 108 THR A N 1
ATOM 808 C CA . THR A 1 108 ? -9.484 4.452 1.508 1.00 91.50 108 THR A CA 1
ATOM 809 C C . THR A 1 108 ? -9.502 3.975 2.957 1.00 91.50 108 THR A C 1
ATOM 811 O O . THR A 1 108 ? -10.573 3.951 3.569 1.00 91.50 108 THR A O 1
ATOM 814 N N . SER A 1 109 ? -8.334 3.706 3.546 1.00 89.44 109 SER A N 1
ATOM 815 C CA . SER A 1 109 ? -8.208 3.339 4.956 1.00 89.44 109 SER A CA 1
ATOM 816 C C . SER A 1 109 ? -8.721 4.457 5.867 1.00 89.44 109 SER A C 1
ATOM 818 O O . SER A 1 109 ? -9.417 4.174 6.835 1.00 89.44 109 SER A O 1
ATOM 820 N N . PHE A 1 110 ? -8.496 5.734 5.536 1.00 86.19 110 PHE A N 1
ATOM 821 C CA . PHE A 1 110 ? -8.988 6.865 6.341 1.00 86.19 110 PHE A CA 1
ATOM 822 C C . PHE A 1 110 ? -10.515 7.006 6.382 1.00 86.19 110 PHE A C 1
ATOM 824 O O . PHE A 1 110 ? -11.047 7.723 7.229 1.00 86.19 110 PHE A O 1
ATOM 831 N N . THR A 1 111 ? -11.251 6.303 5.516 1.00 86.44 111 THR A N 1
ATOM 832 C CA . THR A 1 111 ? -12.719 6.268 5.603 1.00 86.44 111 THR A CA 1
ATOM 833 C C . THR A 1 111 ? -13.217 5.509 6.842 1.00 86.44 111 THR A C 1
ATOM 835 O O . THR A 1 111 ? -14.373 5.678 7.254 1.00 86.44 111 THR A O 1
ATOM 838 N N . LEU A 1 112 ? -12.356 4.697 7.469 1.00 80.81 112 LEU A N 1
ATOM 839 C CA . LEU A 1 112 ? -12.631 4.000 8.719 1.00 80.81 112 LEU A CA 1
ATOM 840 C C . LEU A 1 112 ? -12.375 4.955 9.893 1.00 80.81 112 LEU A C 1
ATOM 842 O O . LEU A 1 112 ? -11.244 5.290 10.213 1.00 80.81 112 LEU A O 1
ATOM 846 N N . VAL A 1 113 ? -13.444 5.379 10.569 1.00 63.84 113 VAL A N 1
ATOM 847 C CA . VAL A 1 113 ? -13.370 6.372 11.662 1.00 63.84 113 VAL A CA 1
ATOM 848 C C . VAL A 1 113 ? -12.832 5.772 12.975 1.00 63.84 113 VAL A C 1
ATOM 850 O O . VAL A 1 113 ? -12.405 6.498 13.866 1.00 63.84 113 VAL A O 1
ATOM 853 N N . ASN A 1 114 ? -12.842 4.443 13.117 1.00 76.69 114 ASN A N 1
ATOM 854 C CA . ASN A 1 114 ? -12.454 3.762 14.352 1.00 76.69 114 ASN A CA 1
ATOM 855 C C . ASN A 1 114 ? -10.977 3.319 14.309 1.00 76.69 114 ASN A C 1
ATOM 857 O O . ASN A 1 114 ? -10.607 2.471 13.497 1.00 76.69 114 ASN A O 1
ATOM 861 N N . GLN A 1 115 ? -10.153 3.850 15.219 1.00 72.69 115 GLN A N 1
ATOM 862 C CA . GLN A 1 115 ? -8.720 3.534 15.311 1.00 72.69 115 GLN A CA 1
ATOM 863 C C . GLN A 1 115 ? -8.439 2.062 15.650 1.00 72.69 115 GLN A C 1
ATOM 865 O O . GLN A 1 115 ? -7.532 1.463 15.076 1.00 72.69 115 GLN A O 1
ATOM 870 N N . THR A 1 116 ? -9.247 1.435 16.508 1.00 76.75 116 THR A N 1
ATOM 871 C CA . THR A 1 116 ? -9.120 0.002 16.828 1.00 76.75 116 THR A CA 1
ATOM 872 C C . THR A 1 116 ? -9.416 -0.870 15.604 1.00 76.75 116 THR A C 1
ATOM 874 O O . THR A 1 116 ? -8.764 -1.891 15.369 1.00 76.75 116 THR A O 1
ATOM 877 N N . LEU A 1 117 ? -10.372 -0.437 14.776 1.00 80.19 117 LEU A N 1
ATOM 878 C CA . LEU A 1 117 ? -10.703 -1.112 13.523 1.00 80.19 117 LEU A CA 1
ATOM 879 C C . LEU A 1 117 ? -9.574 -0.967 12.493 1.00 80.19 117 LEU A C 1
ATOM 881 O O . LEU A 1 117 ? -9.275 -1.925 11.788 1.00 80.19 117 LEU A O 1
ATOM 885 N N . LEU A 1 118 ? -8.919 0.197 12.434 1.00 83.44 118 LEU A N 1
ATOM 886 C CA . LEU A 1 118 ? -7.800 0.448 11.522 1.00 83.44 118 LEU A CA 1
ATOM 887 C C . LEU A 1 118 ? -6.626 -0.508 11.762 1.00 83.44 118 LEU A C 1
ATOM 889 O O . LEU A 1 118 ? -6.119 -1.081 10.803 1.00 83.44 118 LEU A O 1
ATOM 893 N N . GLY A 1 119 ? -6.234 -0.735 13.021 1.00 84.25 119 GLY A N 1
ATOM 894 C CA . GLY A 1 119 ? -5.167 -1.692 13.344 1.00 84.25 119 GLY A CA 1
ATOM 895 C C . GLY A 1 119 ? -5.505 -3.122 12.902 1.00 84.25 119 GLY A C 1
ATOM 896 O O . GLY A 1 119 ? -4.690 -3.793 12.271 1.00 84.25 119 GLY A O 1
ATOM 897 N N . SER A 1 120 ? -6.746 -3.554 13.146 1.00 86.88 120 SER A N 1
ATOM 898 C CA . SER A 1 120 ? -7.231 -4.879 12.729 1.00 86.88 120 SER A CA 1
ATOM 899 C C . SER A 1 120 ? -7.231 -5.035 11.204 1.00 86.88 120 SER A C 1
ATOM 901 O O . SER A 1 120 ? -6.799 -6.052 10.668 1.00 86.88 120 SER A O 1
ATOM 903 N N . VAL A 1 121 ? -7.679 -4.003 10.488 1.00 89.31 121 VAL A N 1
ATOM 904 C CA . VAL A 1 121 ? -7.727 -3.987 9.021 1.00 89.31 121 VAL A CA 1
ATOM 905 C C . VAL A 1 121 ? -6.328 -3.961 8.409 1.00 89.31 121 VAL A C 1
ATOM 907 O O . VAL A 1 121 ? -6.095 -4.632 7.406 1.00 89.31 121 VAL A O 1
ATOM 910 N N . ASN A 1 122 ? -5.381 -3.250 9.021 1.00 90.12 122 ASN A N 1
ATOM 911 C CA . ASN A 1 122 ? -3.981 -3.264 8.603 1.00 90.12 122 ASN A CA 1
ATOM 912 C C . ASN A 1 122 ? -3.374 -4.664 8.730 1.00 90.12 122 ASN A C 1
ATOM 914 O O . ASN A 1 122 ? -2.758 -5.143 7.780 1.00 90.12 122 ASN A O 1
ATOM 918 N N . LEU A 1 123 ? -3.615 -5.358 9.845 1.00 89.88 123 LEU A N 1
ATOM 919 C CA . LEU A 1 123 ? -3.145 -6.731 10.027 1.00 89.88 123 LEU A CA 1
ATOM 920 C C . LEU A 1 123 ? -3.739 -7.683 8.977 1.00 89.88 123 LEU A C 1
ATOM 922 O O . LEU A 1 123 ? -3.000 -8.407 8.313 1.00 89.88 123 LEU A O 1
ATOM 926 N N . LEU A 1 124 ? -5.060 -7.646 8.773 1.00 91.62 124 LEU A N 1
ATOM 927 C CA . LEU A 1 124 ? -5.732 -8.485 7.773 1.00 91.62 124 LEU A CA 1
ATOM 928 C C . LEU A 1 124 ? -5.241 -8.200 6.344 1.00 91.62 124 LEU A C 1
ATOM 930 O O . LEU A 1 124 ? -5.065 -9.128 5.557 1.00 91.62 124 LEU A O 1
ATOM 934 N N . ARG A 1 125 ? -4.963 -6.934 6.014 1.00 93.56 125 ARG A N 1
ATOM 935 C CA . ARG A 1 125 ? -4.378 -6.527 4.727 1.00 93.56 125 ARG A CA 1
ATOM 936 C C . ARG A 1 125 ? -3.011 -7.172 4.504 1.00 93.56 125 ARG A C 1
ATOM 938 O O . ARG A 1 125 ? -2.760 -7.694 3.421 1.00 93.56 125 ARG A O 1
ATOM 945 N N . PHE A 1 126 ? -2.149 -7.174 5.523 1.00 92.94 126 PHE A N 1
ATOM 946 C CA . PHE A 1 126 ? -0.846 -7.836 5.442 1.00 92.94 126 PHE A CA 1
ATOM 947 C C . PHE A 1 126 ? -0.972 -9.354 5.286 1.00 92.94 126 PHE A C 1
ATOM 949 O O . PHE A 1 126 ? -0.215 -9.934 4.515 1.00 92.94 126 PHE A O 1
ATOM 956 N N . VAL A 1 127 ? -1.956 -9.991 5.929 1.00 92.69 127 VAL A N 1
ATOM 957 C CA . VAL A 1 127 ? -2.233 -11.427 5.741 1.00 92.69 127 VAL A CA 1
ATOM 958 C C . VAL A 1 127 ? -2.617 -11.733 4.289 1.00 92.69 127 VAL A C 1
ATOM 960 O O . VAL A 1 127 ? -2.047 -12.638 3.680 1.00 92.69 127 VAL A O 1
ATOM 963 N N . VAL A 1 128 ? -3.531 -10.956 3.695 1.00 94.62 128 VAL A N 1
ATOM 964 C CA . VAL A 1 128 ? -3.922 -11.128 2.281 1.00 94.62 128 VAL A CA 1
ATOM 965 C C . VAL A 1 128 ? -2.735 -10.898 1.354 1.00 94.62 128 VAL A C 1
ATOM 967 O O . VAL A 1 128 ? -2.522 -11.679 0.427 1.00 94.62 128 VAL A O 1
ATOM 970 N N . LEU A 1 129 ? -1.947 -9.851 1.602 1.00 95.62 129 LEU A N 1
ATOM 971 C CA . LEU A 1 129 ? -0.754 -9.547 0.816 1.00 95.62 129 LEU A CA 1
ATOM 972 C C . LEU A 1 129 ? 0.282 -10.675 0.890 1.00 95.62 129 LEU A C 1
ATOM 974 O O . LEU A 1 129 ? 0.864 -11.034 -0.132 1.00 95.62 129 LEU A O 1
ATOM 978 N N . LEU A 1 130 ? 0.488 -11.258 2.071 1.00 95.25 130 LEU A N 1
ATOM 979 C CA . LEU A 1 130 ? 1.439 -12.345 2.280 1.00 95.25 130 LEU A CA 1
ATOM 980 C C . LEU A 1 130 ? 1.016 -13.609 1.522 1.00 95.25 130 LEU A C 1
ATOM 982 O 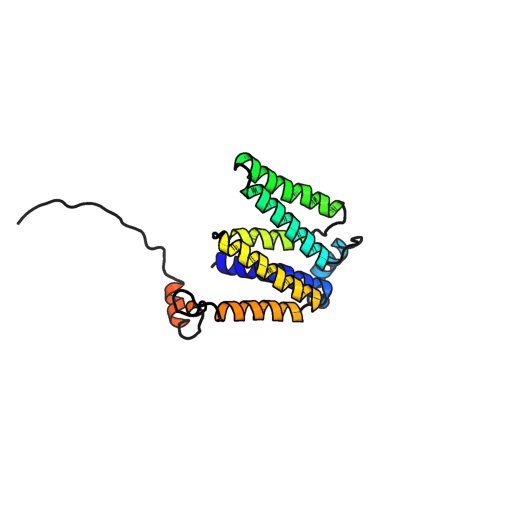O . LEU A 1 130 ? 1.825 -14.176 0.788 1.00 95.25 130 LEU A O 1
ATOM 986 N N . PHE A 1 131 ? -0.261 -13.998 1.598 1.00 94.81 131 PHE A N 1
ATOM 987 C CA . PHE A 1 131 ? -0.774 -15.109 0.791 1.00 94.81 131 PHE A CA 1
ATOM 988 C C . PHE A 1 131 ? -0.703 -14.821 -0.711 1.00 94.81 131 PHE A C 1
ATOM 990 O O . PHE A 1 131 ? -0.295 -15.692 -1.477 1.00 94.81 131 PHE A O 1
ATOM 997 N N . SER A 1 132 ? -1.031 -13.598 -1.134 1.00 95.75 132 SER A N 1
ATOM 998 C CA . SER A 1 132 ? -0.955 -13.181 -2.544 1.00 95.75 132 SER A CA 1
ATOM 999 C C . SER A 1 132 ? 0.480 -13.190 -3.076 1.00 95.75 132 SER A C 1
ATOM 1001 O O . SER A 1 132 ? 0.715 -13.510 -4.235 1.00 95.75 132 SER A O 1
ATOM 1003 N N . THR A 1 133 ? 1.455 -12.869 -2.225 1.00 94.75 133 THR A N 1
ATOM 1004 C CA . THR A 1 133 ? 2.880 -12.906 -2.572 1.00 94.75 133 THR A CA 1
ATOM 1005 C C . THR A 1 133 ? 3.386 -14.340 -2.711 1.00 94.75 133 THR A C 1
ATOM 1007 O O . THR A 1 133 ? 4.152 -14.628 -3.624 1.00 94.75 133 THR A O 1
ATOM 1010 N N . ALA A 1 134 ? 2.956 -15.243 -1.825 1.00 93.88 134 ALA A N 1
ATOM 1011 C CA . ALA A 1 134 ? 3.423 -16.628 -1.812 1.00 93.88 134 ALA A CA 1
ATOM 1012 C C . ALA A 1 134 ? 2.762 -17.509 -2.888 1.00 93.88 134 ALA A C 1
ATOM 1014 O O . ALA A 1 134 ? 3.419 -18.370 -3.462 1.00 93.88 134 ALA A O 1
ATOM 1015 N N . LEU A 1 135 ? 1.464 -17.313 -3.146 1.00 92.56 135 LEU A N 1
ATOM 1016 C CA . LEU A 1 135 ? 0.644 -18.206 -3.981 1.00 92.56 135 LEU A CA 1
ATOM 1017 C C . LEU A 1 135 ? -0.048 -17.481 -5.153 1.00 92.56 135 LEU A C 1
ATOM 1019 O O . LEU A 1 135 ? -0.914 -18.057 -5.815 1.00 92.56 135 LEU A O 1
ATOM 1023 N N . GLY A 1 136 ? 0.267 -16.207 -5.399 1.00 92.75 136 GLY A N 1
ATOM 1024 C CA . GLY A 1 136 ? -0.337 -15.414 -6.471 1.00 92.75 136 GLY A CA 1
ATOM 1025 C C . GLY A 1 136 ? -1.849 -15.231 -6.320 1.00 92.75 136 GLY A C 1
ATOM 1026 O O . GLY A 1 136 ? -2.368 -15.028 -5.219 1.00 92.75 136 GLY A O 1
ATOM 1027 N N . MET A 1 137 ? -2.582 -15.318 -7.437 1.00 92.31 137 MET A N 1
ATOM 1028 C CA . MET A 1 137 ? -4.046 -15.144 -7.453 1.00 92.31 137 MET A CA 1
ATOM 1029 C C . MET A 1 137 ? -4.782 -16.176 -6.594 1.00 92.31 137 MET A C 1
ATOM 1031 O O . MET A 1 137 ? -5.795 -15.852 -5.976 1.00 92.31 137 MET A O 1
ATOM 1035 N N . PHE A 1 138 ? -4.260 -17.399 -6.493 1.00 92.88 138 PHE A N 1
ATOM 1036 C CA . PHE A 1 138 ? -4.838 -18.418 -5.621 1.00 92.88 138 PHE A CA 1
ATOM 1037 C C . PHE A 1 138 ? -4.747 -18.009 -4.142 1.00 92.88 138 PHE A C 1
ATOM 1039 O O . PHE A 1 138 ? -5.738 -18.067 -3.413 1.00 92.88 138 PHE A O 1
ATOM 1046 N N . GLY A 1 139 ? -3.587 -17.498 -3.720 1.00 92.50 139 GLY A N 1
ATOM 1047 C CA . GLY A 1 139 ? -3.385 -16.960 -2.374 1.00 92.50 139 GLY A CA 1
ATOM 1048 C C . GLY A 1 139 ? -4.255 -15.749 -2.062 1.00 92.50 139 GLY A C 1
ATOM 1049 O O . GLY A 1 139 ? -4.777 -15.641 -0.953 1.00 92.50 139 GLY A O 1
ATOM 1050 N N . PHE A 1 140 ? -4.466 -14.872 -3.046 1.00 94.81 140 PHE A N 1
ATOM 1051 C CA . PHE A 1 140 ? -5.391 -13.748 -2.916 1.00 94.81 140 PHE A CA 1
ATOM 1052 C C . PHE A 1 140 ? -6.806 -14.225 -2.560 1.00 94.81 140 PHE A C 1
ATOM 1054 O O . PHE A 1 140 ? -7.368 -13.779 -1.557 1.00 94.81 140 PHE A O 1
ATOM 1061 N N . PHE A 1 141 ? -7.361 -15.176 -3.319 1.00 93.88 141 PHE A N 1
ATOM 1062 C CA . PHE A 1 141 ? -8.690 -15.716 -3.027 1.00 93.88 141 PHE A CA 1
ATOM 1063 C C . PHE A 1 141 ? -8.744 -16.399 -1.659 1.00 93.88 141 PHE A C 1
ATOM 1065 O O . PHE A 1 141 ? -9.667 -16.124 -0.896 1.00 93.88 141 PHE A O 1
ATOM 1072 N N . ILE A 1 142 ? -7.746 -17.215 -1.301 1.00 93.31 142 ILE A N 1
ATOM 1073 C CA . ILE A 1 142 ? -7.666 -17.833 0.035 1.00 93.31 142 ILE A CA 1
ATOM 1074 C C . ILE A 1 142 ? -7.669 -16.772 1.135 1.00 93.31 142 ILE A C 1
ATOM 1076 O O . ILE A 1 142 ? -8.402 -16.912 2.115 1.00 93.31 142 ILE A O 1
ATOM 1080 N N . GLY A 1 143 ? -6.888 -15.701 0.985 1.00 91.38 143 GLY A N 1
ATOM 1081 C CA . GLY A 1 143 ? -6.837 -14.610 1.954 1.00 91.38 143 GLY A CA 1
ATOM 1082 C C . GLY A 1 143 ? -8.192 -13.923 2.118 1.00 91.38 143 GLY A C 1
ATOM 1083 O O . GLY A 1 143 ? -8.656 -13.726 3.242 1.00 91.38 143 GLY A O 1
ATOM 1084 N N . VAL A 1 144 ? -8.870 -13.626 1.007 1.00 90.12 144 VAL A N 1
ATOM 1085 C CA . VAL A 1 144 ? -10.214 -13.031 1.025 1.00 90.12 144 VAL A CA 1
ATOM 1086 C C . VAL A 1 144 ? -11.235 -13.975 1.664 1.00 90.12 144 VAL A C 1
ATOM 1088 O O . VAL A 1 144 ? -11.993 -13.549 2.536 1.00 90.12 144 VAL A O 1
ATOM 1091 N N . PHE A 1 145 ? -11.240 -15.262 1.305 1.00 89.31 145 PHE A N 1
ATOM 1092 C CA . PHE A 1 145 ? -12.135 -16.252 1.912 1.00 89.31 145 PHE A CA 1
ATOM 1093 C C . PHE A 1 145 ? -11.866 -16.437 3.406 1.00 89.31 145 PHE A C 1
ATOM 1095 O O . PHE A 1 145 ? -12.810 -16.533 4.186 1.00 89.31 145 PHE A O 1
ATOM 1102 N N . SER A 1 146 ? -10.602 -16.414 3.824 1.00 86.56 146 SER A N 1
ATOM 1103 C CA . SER A 1 146 ? -10.219 -16.505 5.237 1.00 86.56 146 SER A CA 1
ATOM 1104 C C . SER A 1 146 ? -10.761 -15.323 6.041 1.00 86.56 146 SER A C 1
ATOM 1106 O O . SER A 1 146 ? -11.293 -15.513 7.133 1.00 86.56 146 SER A O 1
ATOM 1108 N N . ILE A 1 147 ? -10.708 -14.108 5.481 1.00 85.38 147 ILE A N 1
ATOM 1109 C CA . ILE A 1 147 ? -11.337 -12.926 6.088 1.00 85.38 147 ILE A CA 1
ATOM 1110 C C . ILE A 1 147 ? -12.853 -13.103 6.178 1.00 85.38 147 ILE A C 1
ATOM 1112 O O . ILE A 1 147 ? -13.434 -12.814 7.223 1.00 85.38 147 ILE A O 1
ATOM 1116 N N . LEU A 1 148 ? -13.503 -13.583 5.114 1.00 82.06 148 LEU A N 1
ATOM 1117 C CA . LEU A 1 148 ? -14.948 -13.818 5.125 1.00 82.06 148 LEU A CA 1
ATOM 1118 C C . LEU A 1 148 ? -15.339 -14.825 6.214 1.00 82.06 148 LEU A C 1
ATOM 1120 O O . LEU A 1 148 ? -16.242 -14.544 6.999 1.00 82.06 148 LEU A O 1
ATOM 1124 N N . LEU A 1 149 ? -14.628 -15.950 6.321 1.00 79.56 149 LEU A N 1
ATOM 1125 C CA . LEU A 1 149 ? -14.843 -16.955 7.366 1.00 79.56 149 LEU A CA 1
ATOM 1126 C C . LEU A 1 149 ? -14.627 -16.379 8.768 1.00 79.56 149 LEU A C 1
ATOM 1128 O O . LEU A 1 149 ? -15.446 -16.606 9.661 1.00 79.56 149 LEU A O 1
ATOM 1132 N N . TYR A 1 150 ? -13.575 -15.578 8.952 1.00 80.56 150 TYR A N 1
ATOM 1133 C CA . TYR A 1 150 ? -13.331 -14.877 10.206 1.00 80.56 150 TYR A CA 1
ATOM 1134 C C . TYR A 1 150 ? -14.515 -13.968 10.562 1.00 80.56 150 TYR A C 1
ATOM 1136 O O . TYR A 1 150 ? -15.055 -14.070 11.663 1.00 80.56 150 TYR A O 1
ATOM 1144 N N . MET A 1 151 ? -15.019 -13.175 9.613 1.00 70.94 151 MET A N 1
ATOM 1145 C CA . MET A 1 151 ? -16.198 -12.328 9.825 1.00 70.94 151 MET A CA 1
ATOM 1146 C C . MET A 1 151 ? -17.481 -13.117 10.132 1.00 70.94 151 MET A C 1
ATOM 1148 O O . MET A 1 151 ? -18.295 -12.636 10.917 1.00 70.94 151 MET A O 1
ATOM 1152 N N . VAL A 1 152 ? -17.667 -14.320 9.573 1.00 68.25 152 VAL A N 1
ATOM 1153 C CA . VAL A 1 152 ? -18.790 -15.217 9.931 1.00 68.25 152 VAL A CA 1
ATOM 1154 C C . VAL A 1 152 ? -18.665 -15.711 11.371 1.00 68.25 152 VAL A C 1
ATOM 1156 O O . VAL A 1 152 ? -19.670 -15.809 12.076 1.00 68.25 152 VAL A O 1
ATOM 1159 N N . SER A 1 153 ? -17.443 -16.015 11.812 1.00 59.69 153 SER A N 1
ATOM 1160 C CA . SER A 1 153 ? -17.173 -16.549 13.151 1.00 59.69 153 SER A CA 1
ATOM 1161 C C . SER A 1 153 ? -17.326 -15.509 14.266 1.00 59.69 153 SER A C 1
ATOM 1163 O O . SER A 1 153 ? -17.638 -15.869 15.404 1.00 59.69 153 SER A O 1
ATOM 1165 N N . LEU A 1 154 ? -17.165 -14.217 13.950 1.00 59.22 154 LEU A N 1
ATOM 1166 C CA . LEU A 1 154 ? -17.367 -13.146 14.918 1.00 59.22 154 LEU A CA 1
ATOM 1167 C C . LEU A 1 154 ? -18.843 -13.056 15.321 1.00 59.22 154 LEU A C 1
ATOM 1169 O O . LEU A 1 154 ? -19.740 -12.868 14.498 1.00 59.22 154 LEU A O 1
ATOM 1173 N N . ARG A 1 155 ? -19.093 -13.118 16.629 1.00 48.31 155 ARG A N 1
ATOM 1174 C CA . ARG A 1 155 ? -20.389 -12.792 17.228 1.00 48.31 155 ARG A CA 1
ATOM 1175 C C . ARG A 1 155 ? -20.335 -11.366 17.771 1.00 48.31 155 ARG A C 1
ATOM 1177 O O . ARG A 1 155 ? -19.455 -11.043 18.562 1.00 48.31 155 ARG A O 1
ATOM 1184 N N . SER A 1 156 ? -21.272 -10.513 17.366 1.00 48.38 156 SER A N 1
ATOM 1185 C CA . SER A 1 156 ? -21.483 -9.185 17.951 1.00 48.38 156 SER A CA 1
ATOM 1186 C C . SER A 1 156 ? -22.709 -9.244 18.850 1.00 48.38 156 SER A C 1
ATOM 1188 O O . SER A 1 156 ? -23.798 -9.547 18.373 1.00 48.38 156 SER A O 1
ATOM 1190 N N . PHE A 1 157 ? -22.539 -8.994 20.152 1.00 40.66 157 PHE A N 1
ATOM 1191 C CA . PHE A 1 157 ? -23.642 -8.991 21.128 1.00 40.66 157 PHE A CA 1
ATOM 1192 C C . PHE A 1 157 ? -24.538 -10.252 21.074 1.00 40.66 157 PHE A C 1
ATOM 1194 O O . PHE A 1 157 ? -25.753 -10.167 21.207 1.00 40.66 157 PHE A O 1
ATOM 1201 N N . GLY A 1 158 ? -23.940 -11.430 20.852 1.00 48.81 158 GLY A N 1
ATOM 1202 C CA . GLY A 1 158 ? -24.651 -12.718 20.788 1.00 48.81 158 GLY A CA 1
ATOM 1203 C C . GLY A 1 158 ? -25.169 -13.125 19.399 1.00 48.81 158 GLY A C 1
ATOM 1204 O O . GLY A 1 158 ? -25.451 -14.305 19.187 1.00 48.81 158 GLY A O 1
ATOM 1205 N N . GLU A 1 159 ? -25.194 -12.211 18.427 1.00 48.62 159 GLU A N 1
ATOM 1206 C CA . GLU A 1 159 ? -25.659 -12.437 17.052 1.00 48.62 159 GLU A CA 1
ATOM 1207 C C . GLU A 1 159 ? -24.463 -12.508 16.068 1.00 48.62 159 GLU A C 1
ATOM 1209 O O . GLU A 1 159 ? -23.511 -11.738 16.209 1.00 48.62 159 GLU A O 1
ATOM 1214 N N . PRO A 1 160 ? -24.452 -13.409 15.062 1.00 49.09 160 PRO A N 1
ATOM 1215 C CA . PRO A 1 160 ? -23.398 -13.448 14.042 1.00 49.09 160 PRO A CA 1
ATOM 1216 C C . PRO A 1 160 ? -23.215 -12.093 13.337 1.00 49.09 160 PRO A C 1
ATOM 1218 O O . PRO A 1 160 ? -24.188 -11.504 12.869 1.00 49.09 160 PRO A O 1
ATOM 1221 N N . TYR A 1 161 ? -21.973 -11.617 13.214 1.00 52.25 161 TYR A N 1
ATOM 1222 C CA . TYR A 1 161 ? -21.629 -10.288 12.680 1.00 52.25 161 TYR A CA 1
ATOM 1223 C C . TYR A 1 161 ? -22.141 -10.058 11.242 1.00 52.25 161 TYR A C 1
ATOM 1225 O O . TYR A 1 161 ? -22.433 -8.930 10.849 1.00 52.25 161 TYR A O 1
ATOM 1233 N N . LEU A 1 162 ? -22.322 -11.134 10.468 1.00 52.19 162 LEU A N 1
ATOM 1234 C CA . LEU A 1 162 ? -22.856 -11.108 9.100 1.00 52.19 162 LEU A CA 1
ATOM 1235 C C . LEU A 1 162 ? -24.387 -11.206 8.990 1.00 52.19 162 LEU A C 1
ATOM 1237 O O . LEU A 1 162 ? -24.908 -11.178 7.874 1.00 52.19 162 LEU A O 1
ATOM 1241 N N . LYS A 1 163 ? -25.141 -11.278 10.097 1.00 45.53 163 LYS A N 1
ATOM 1242 C CA . LYS A 1 163 ? -26.615 -11.344 10.046 1.00 45.53 163 LYS A CA 1
ATOM 1243 C C . LYS A 1 163 ? -27.296 -10.236 9.217 1.00 45.53 163 LYS A C 1
ATOM 1245 O O . LYS A 1 163 ? -28.249 -10.571 8.520 1.00 45.53 163 LYS A O 1
ATOM 1250 N N . PRO A 1 164 ? -26.818 -8.975 9.166 1.00 52.69 164 PRO A N 1
ATOM 1251 C CA . PRO A 1 164 ? -27.423 -7.946 8.310 1.00 52.69 164 PRO A CA 1
ATOM 1252 C C . PRO A 1 164 ? -27.221 -8.161 6.796 1.00 52.69 164 PRO A C 1
ATOM 1254 O O . PRO A 1 164 ? -27.840 -7.459 5.999 1.00 52.69 164 PRO A O 1
ATOM 1257 N N . ALA A 1 165 ? -26.342 -9.086 6.390 1.00 53.03 165 ALA A N 1
ATOM 1258 C CA . ALA A 1 165 ? -26.025 -9.404 4.993 1.00 53.03 165 ALA A CA 1
ATOM 1259 C C . ALA A 1 165 ? -26.575 -10.772 4.541 1.00 53.03 165 ALA A C 1
ATOM 1261 O O . ALA A 1 165 ? -26.398 -11.159 3.385 1.00 53.03 165 ALA A O 1
ATOM 1262 N N . ALA A 1 166 ? -27.249 -11.510 5.431 1.00 44.19 166 ALA A N 1
ATOM 1263 C CA . ALA A 1 166 ? -27.864 -12.785 5.095 1.00 44.19 166 ALA A CA 1
ATOM 1264 C C . ALA A 1 166 ? -29.090 -12.575 4.173 1.00 44.19 166 ALA A C 1
ATOM 1266 O O . ALA A 1 166 ? -29.919 -11.694 4.426 1.00 44.19 166 ALA A O 1
ATOM 1267 N N . PRO A 1 167 ? -29.259 -13.392 3.115 1.00 50.62 167 PRO A N 1
ATOM 1268 C CA . PRO A 1 167 ? -30.252 -13.164 2.058 1.00 50.62 167 PRO A CA 1
ATOM 1269 C C . PRO A 1 167 ? -31.710 -13.182 2.540 1.00 50.62 167 PRO A C 1
ATOM 1271 O O . PRO A 1 167 ? -32.579 -12.627 1.867 1.00 50.62 167 PRO A O 1
ATOM 1274 N N . TYR A 1 168 ? -31.985 -13.742 3.722 1.00 47.16 168 TYR A N 1
ATOM 1275 C CA . TYR A 1 168 ? -33.336 -13.820 4.283 1.00 47.16 168 TYR A CA 1
ATOM 1276 C C . TYR A 1 168 ? -33.943 -12.443 4.620 1.00 47.16 168 TYR A C 1
ATOM 1278 O O . TYR A 1 168 ? -35.161 -12.288 4.601 1.00 47.16 168 TYR A O 1
ATOM 1286 N N . GLU A 1 169 ? -33.120 -11.405 4.827 1.00 53.09 169 GLU A N 1
ATOM 1287 C CA . GLU A 1 169 ? -33.591 -10.026 5.032 1.00 53.09 169 GLU A CA 1
ATOM 1288 C C . GLU A 1 169 ? -33.202 -9.050 3.906 1.00 53.09 169 GLU A C 1
ATOM 1290 O O . GLU A 1 169 ? -33.484 -7.857 4.014 1.00 53.09 169 GLU A O 1
ATOM 1295 N N . ALA A 1 170 ? -32.669 -9.499 2.761 1.00 48.88 170 ALA A N 1
ATOM 1296 C CA . ALA A 1 170 ? -32.370 -8.612 1.619 1.00 48.88 170 ALA A CA 1
ATOM 1297 C C . ALA A 1 170 ? -33.613 -7.837 1.106 1.00 48.88 170 ALA A C 1
ATOM 1299 O O . ALA A 1 170 ? -33.513 -6.754 0.519 1.00 48.88 170 ALA A O 1
ATOM 1300 N N . ARG A 1 171 ? -34.821 -8.356 1.374 1.00 49.41 171 ARG A N 1
ATOM 1301 C CA . ARG A 1 171 ? -36.101 -7.664 1.133 1.00 49.41 171 ARG A CA 1
ATOM 1302 C C . ARG A 1 171 ? -36.362 -6.513 2.116 1.00 49.41 171 ARG A C 1
ATOM 1304 O O . ARG A 1 171 ? -36.977 -5.528 1.729 1.00 49.41 171 ARG A O 1
ATOM 1311 N N . ARG A 1 172 ? -35.861 -6.612 3.350 1.00 45.69 172 ARG A N 1
ATOM 1312 C CA . ARG A 1 172 ? -35.988 -5.620 4.431 1.00 45.69 172 ARG A CA 1
ATOM 1313 C C . ARG A 1 172 ? -34.850 -4.598 4.408 1.00 45.69 172 ARG A C 1
ATOM 1315 O O . ARG A 1 172 ? -35.082 -3.415 4.646 1.00 45.69 172 ARG A O 1
ATOM 1322 N N . ALA A 1 173 ? -33.658 -5.034 3.996 1.00 51.66 173 ALA A N 1
ATOM 1323 C CA . ALA A 1 173 ? -32.509 -4.184 3.720 1.00 51.66 173 ALA A CA 1
ATOM 1324 C C . ALA A 1 173 ? -32.858 -3.105 2.686 1.00 51.66 173 ALA A C 1
ATOM 1326 O O . ALA A 1 173 ? -32.574 -1.942 2.925 1.00 51.66 173 ALA A O 1
ATOM 1327 N N . ARG A 1 174 ? -33.611 -3.415 1.620 1.00 46.03 174 ARG A N 1
ATOM 1328 C CA . ARG A 1 174 ? -34.097 -2.387 0.674 1.00 46.03 174 ARG A CA 1
ATOM 1329 C C . ARG A 1 174 ? -34.876 -1.237 1.340 1.00 46.03 174 ARG A C 1
ATOM 1331 O O . ARG A 1 174 ? -34.751 -0.102 0.898 1.00 46.03 174 ARG A O 1
ATOM 1338 N N . GLY A 1 175 ? -35.603 -1.497 2.432 1.00 48.09 175 GLY A N 1
ATOM 1339 C CA . GLY A 1 175 ? -36.284 -0.463 3.227 1.00 48.09 175 GLY A CA 1
ATOM 1340 C C . GLY A 1 175 ? -35.370 0.310 4.192 1.00 48.09 175 GLY A C 1
ATOM 1341 O O . GLY A 1 175 ? -35.664 1.452 4.534 1.00 48.09 175 GLY A O 1
ATOM 1342 N N . ALA A 1 176 ? -34.242 -0.275 4.608 1.00 51.97 176 ALA A N 1
ATOM 1343 C CA . ALA A 1 176 ? -33.211 0.390 5.413 1.00 51.97 176 ALA A CA 1
ATOM 1344 C C . ALA A 1 176 ? -32.192 1.169 4.556 1.00 51.97 176 ALA A C 1
ATOM 1346 O O . ALA A 1 176 ? -31.626 2.157 5.013 1.00 51.97 176 ALA A O 1
ATOM 1347 N N . PHE A 1 177 ? -32.004 0.763 3.298 1.00 49.09 177 PHE A N 1
ATOM 1348 C CA . PHE A 1 177 ? -31.163 1.430 2.302 1.00 49.09 177 PHE A CA 1
ATOM 1349 C C . PHE A 1 177 ? -31.706 2.812 1.888 1.00 49.09 177 PHE A C 1
ATOM 1351 O O . PHE A 1 177 ? -30.934 3.620 1.380 1.00 49.09 177 PHE A O 1
ATOM 1358 N N . LEU A 1 178 ? -32.998 3.094 2.122 1.00 50.41 178 LEU A N 1
ATOM 1359 C CA . LEU A 1 178 ? -33.673 4.329 1.697 1.00 50.41 178 LEU A CA 1
ATOM 1360 C C . LEU A 1 178 ? -34.142 5.244 2.844 1.00 50.41 178 LEU A C 1
ATOM 1362 O O . LEU A 1 178 ? -34.854 6.218 2.595 1.00 50.41 178 LEU A O 1
ATOM 1366 N N . LYS A 1 179 ? -33.786 4.966 4.106 1.00 44.47 179 LYS A N 1
ATOM 1367 C CA . LYS A 1 179 ? -34.209 5.833 5.217 1.00 44.47 179 LYS A CA 1
ATOM 1368 C C . LYS A 1 179 ? -33.343 7.095 5.294 1.00 44.47 179 LYS A C 1
ATOM 1370 O O . LYS A 1 179 ? -32.231 7.079 5.816 1.00 44.47 179 LYS A O 1
ATOM 1375 N N . PHE A 1 180 ? -33.915 8.173 4.756 1.00 40.94 180 PHE A N 1
ATOM 1376 C CA . PHE A 1 180 ? -33.548 9.575 4.945 1.00 40.94 180 PHE A CA 1
ATOM 1377 C C . PHE A 1 180 ? -33.186 9.898 6.408 1.00 40.94 180 PHE A C 1
ATOM 1379 O O . PHE A 1 180 ? -33.765 9.309 7.326 1.00 40.94 180 PHE A O 1
ATOM 1386 N N . PRO A 1 181 ? -32.241 10.832 6.635 1.00 39.41 181 PRO A N 1
ATOM 1387 C CA . PRO A 1 181 ? -31.760 11.177 7.966 1.00 39.41 181 PRO A CA 1
ATOM 1388 C C . PRO A 1 181 ? -32.914 11.650 8.852 1.00 39.41 181 PRO A C 1
ATOM 1390 O O . PRO A 1 181 ? -33.639 12.588 8.527 1.00 39.41 181 PRO A O 1
ATOM 1393 N N . TYR A 1 182 ? -33.070 10.969 9.983 1.00 48.94 182 TYR A N 1
ATOM 1394 C CA . TYR A 1 182 ? -33.993 11.321 11.051 1.00 48.94 182 TYR A CA 1
ATOM 1395 C C . TYR A 1 182 ? -33.569 12.672 11.645 1.00 48.94 182 TYR A C 1
ATOM 1397 O O . TYR A 1 182 ? -32.573 12.759 12.363 1.00 48.94 182 TYR A O 1
ATOM 1405 N N . THR A 1 183 ? -34.295 13.735 11.290 1.00 40.16 183 THR A N 1
ATOM 1406 C CA . THR A 1 183 ? -34.156 15.062 11.895 1.00 40.16 183 THR A CA 1
ATOM 1407 C C . THR A 1 183 ? -34.528 14.983 13.371 1.00 40.16 183 THR A C 1
ATOM 1409 O O . THR A 1 183 ? -35.682 14.758 13.731 1.00 40.16 183 THR A O 1
ATOM 1412 N N . ASP A 1 184 ? -33.524 15.195 14.215 1.00 43.59 184 ASP A N 1
ATOM 1413 C CA . ASP A 1 184 ? -33.666 15.430 15.643 1.00 43.59 184 ASP A CA 1
ATOM 1414 C C . ASP A 1 184 ? -34.450 16.732 15.869 1.00 43.59 184 ASP A C 1
ATOM 1416 O O . ASP A 1 184 ? -34.036 17.813 15.443 1.00 43.59 184 ASP A O 1
ATOM 1420 N N . ARG A 1 185 ? -35.608 16.635 16.523 1.00 40.09 185 ARG A N 1
ATOM 1421 C CA . ARG A 1 185 ? -36.367 17.795 17.000 1.00 40.09 185 ARG A CA 1
ATOM 1422 C C . ARG A 1 185 ? -36.469 17.710 18.518 1.00 40.09 185 ARG A C 1
ATOM 1424 O O . ARG A 1 185 ? -37.526 17.433 19.080 1.00 40.09 185 ARG A O 1
ATOM 1431 N N . ARG 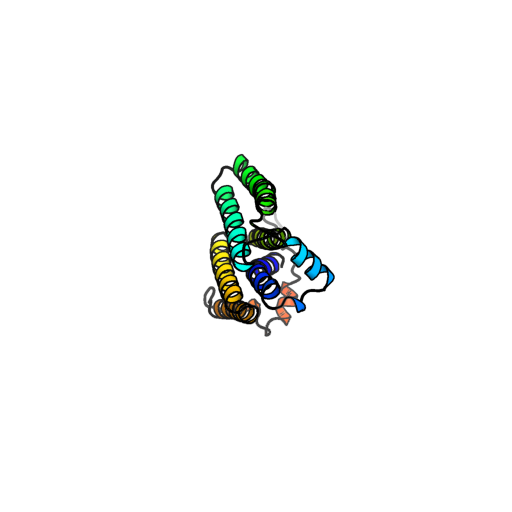A 1 186 ? -35.344 17.946 19.198 1.00 42.62 186 ARG A N 1
ATOM 1432 C CA . ARG A 1 186 ? -35.345 18.258 20.630 1.00 42.62 186 ARG A CA 1
ATOM 1433 C C . ARG A 1 186 ? -35.995 19.622 20.884 1.00 42.62 186 ARG A C 1
ATOM 1435 O O . ARG A 1 186 ? -35.549 20.635 20.362 1.00 42.62 186 ARG A O 1
ATOM 1442 N N . SER A 1 187 ? -36.946 19.595 21.817 1.00 44.88 187 SER A N 1
ATOM 1443 C CA . SER A 1 187 ? -37.270 20.640 22.798 1.00 44.88 187 SER A CA 1
ATOM 1444 C C . SER A 1 187 ? -37.882 21.964 22.315 1.00 44.88 187 SER A C 1
ATOM 1446 O O . SER A 1 187 ? -37.219 22.789 21.696 1.00 44.88 187 SER A O 1
ATOM 1448 N N . LYS A 1 188 ? -39.140 22.179 22.724 1.00 38.66 188 LYS A N 1
ATOM 1449 C CA . LYS A 1 188 ? -39.758 23.423 23.245 1.00 38.66 188 LYS A CA 1
ATOM 1450 C C . LYS A 1 188 ? -41.168 22.993 23.688 1.00 38.66 188 LYS A C 1
ATOM 1452 O O . LYS A 1 188 ? -41.989 22.673 22.845 1.00 38.66 188 LYS A O 1
ATOM 1457 N N . GLY A 1 189 ? -41.424 22.683 24.957 1.00 36.34 189 GLY A N 1
ATOM 1458 C CA . GLY A 1 189 ? -41.536 23.636 26.059 1.00 36.34 189 GLY A CA 1
ATOM 1459 C C . GLY A 1 189 ? -43.025 23.792 26.397 1.00 36.34 189 GLY A C 1
ATOM 1460 O O . GLY A 1 189 ? -43.748 24.428 25.640 1.00 36.34 189 GLY A O 1
ATOM 1461 N N . SER A 1 190 ? -43.491 23.196 27.501 1.00 46.44 190 SER A N 1
ATOM 1462 C CA . SER A 1 190 ? -44.797 23.537 28.095 1.00 46.44 190 SER A CA 1
ATOM 1463 C C . SER A 1 190 ? -44.816 25.033 28.430 1.00 46.44 190 SER A C 1
ATOM 1465 O O . SER A 1 190 ? -43.807 25.531 28.940 1.00 46.44 190 SER A O 1
ATOM 1467 N N . PRO A 1 191 ? -45.923 25.764 28.183 1.00 46.66 191 PRO A N 1
ATOM 1468 C CA . PRO A 1 191 ? -46.836 26.032 29.304 1.00 46.66 191 PRO A CA 1
ATOM 1469 C C . PRO A 1 191 ? -48.335 26.261 28.959 1.00 46.66 191 PRO A C 1
ATOM 1471 O O . PRO A 1 191 ? -48.667 26.914 27.981 1.00 46.66 191 PRO A O 1
ATOM 1474 N N . LYS A 1 192 ? -49.188 25.844 29.914 1.00 44.75 192 LYS A N 1
ATOM 1475 C CA . LYS A 1 192 ? -50.451 26.445 30.432 1.00 44.75 192 LYS A CA 1
ATOM 1476 C C . LYS A 1 192 ? -51.695 26.730 29.545 1.00 44.75 192 LYS A C 1
ATOM 1478 O O . LYS A 1 192 ? -51.606 27.261 28.450 1.00 44.75 192 LYS A O 1
ATOM 148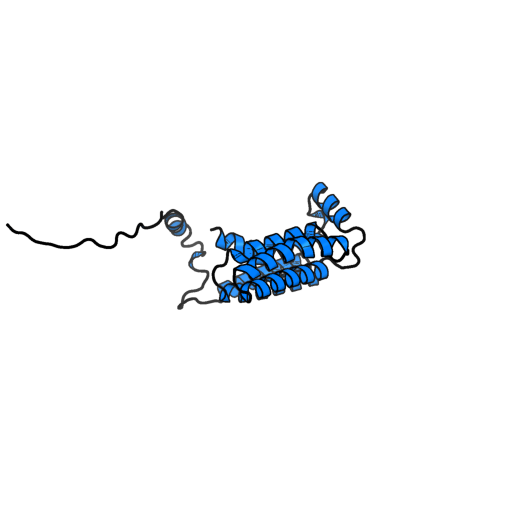3 N N . ARG A 1 193 ? -52.841 26.621 30.262 1.00 39.09 193 ARG A N 1
ATOM 1484 C CA . ARG A 1 193 ? -54.253 27.048 30.033 1.00 39.09 193 ARG A CA 1
ATOM 1485 C C . ARG A 1 193 ? -55.092 26.036 29.243 1.00 39.09 193 ARG A C 1
ATOM 1487 O O . ARG A 1 193 ? -54.647 25.568 28.214 1.00 39.09 193 ARG A O 1
ATOM 1494 N N . GLY A 1 194 ? -56.272 25.606 29.689 1.00 40.84 194 GLY A N 1
ATOM 1495 C CA . GLY A 1 194 ? -57.278 26.243 30.544 1.00 40.84 194 GLY A CA 1
ATOM 1496 C C . GLY A 1 194 ? -58.585 26.265 29.746 1.00 40.84 194 GLY A C 1
ATOM 1497 O O . GLY A 1 194 ? -58.592 26.846 28.664 1.00 40.84 194 GLY A O 1
ATOM 1498 N N . GLY A 1 195 ? -59.629 25.613 30.260 1.00 38.25 195 GLY A N 1
ATOM 1499 C CA . GLY A 1 195 ? -60.933 25.429 29.620 1.00 38.25 195 GLY A CA 1
ATOM 1500 C C . GLY A 1 195 ? -61.647 24.243 30.236 1.00 38.25 195 GLY A C 1
ATOM 1501 O O . GLY A 1 195 ? -61.357 23.121 29.775 1.00 38.25 195 GLY A O 1
#

InterPro domains:
  IPR004995 Bacillus/Clostridium Ger spore germination protein [PF03323] (1-186)
  IPR050768 UPF0353/GerABKA protein families [PTHR22550] (8-188)

Foldseek 3Di:
DLLVVLLVLLQQLLLQCLLCLPPNVVVDPPVVSVVVVVQLVPQPDRSLVQLVVLLVLLVVLQVQLVPDDVVVSVVSNVCSLPVVVVVCSVVSVHGPVSSVSSVSSSVSLVSDPDPVVSVVSSVLSVCLSVLCNVPRPVRNVVSVVVVVVVQQPDDDPNHRNCVVVDPVCPVVVVVVVPDDDDDDDDDDDDDDDDD

Organism: NCBI:txid1457232